Protein AF-A0A6A6N6C7-F1 (afdb_monomer_lite)

Secondary structure (DSSP, 8-state):
--HHHHHHHHHHHHHHHHS--SS------HHHHHHHHHHHHHHHHHHTT---HHHHHHHHHHHHHHHHHHTPPPPHHHHHHHHHHHHHHHHHHHHHHHHHHHH-TT--HHHHHHHHHHHHHHHH-HHHHHHHHHT-HHHHHHHHHHHHHHHHHHH-S-HHHHHHHHHHHHHHHHHHHHHHHHHT--

Foldseek 3Di:
DPVVVVVVVVVVVVVVVPDDDPDPDDPDDVLNVLLVVLLVVLVVCVVVVNDDLVSNLVSLVSNVVSCVVVVHDDDPLSVLLNVLSVLLNVVVVVVVVLVVLVVDPPQDPVNVVVSVVVVCVCCVPPVNVVSCVCSPPVNSVVSSVVVSVVVDVVSDDPPVVVVVVVVVVVVVVVVVVVVVVVVVVD

pLDDT: mean 73.27, std 12.79, range [39.16, 92.25]

Radius of gyration: 25.33 Å; chains: 1; bounding box: 62×44×74 Å

Organism: Hevea brasiliensis (NCBI:txid3981)

Structure (mmCIF, N/CA/C/O backbone):
data_AF-A0A6A6N6C7-F1
#
_entry.id   AF-A0A6A6N6C7-F1
#
loop_
_atom_site.group_PDB
_atom_site.id
_atom_site.type_symbol
_atom_site.label_atom_id
_atom_site.label_alt_id
_atom_site.label_comp_id
_atom_site.label_asym_id
_atom_site.label_entity_id
_atom_site.label_seq_id
_atom_site.pdbx_PDB_ins_code
_atom_site.Cartn_x
_atom_site.Cartn_y
_atom_site.Cartn_z
_atom_site.occupancy
_atom_site.B_iso_or_equiv
_atom_site.auth_seq_id
_atom_site.auth_comp_id
_atom_site.auth_asym_id
_atom_site.auth_atom_id
_atom_site.pdbx_PDB_model_num
ATOM 1 N N . MET A 1 1 ? 26.754 1.267 1.264 1.00 44.94 1 MET A N 1
ATOM 2 C CA . MET A 1 1 ? 26.876 1.582 -0.179 1.00 44.94 1 MET A CA 1
ATOM 3 C C . MET A 1 1 ? 28.091 2.488 -0.356 1.00 44.94 1 MET A C 1
ATOM 5 O O . MET A 1 1 ? 28.234 3.413 0.429 1.00 44.94 1 MET A O 1
ATOM 9 N N . VAL A 1 2 ? 29.024 2.181 -1.265 1.00 39.16 2 VAL A N 1
ATOM 10 C CA . VAL A 1 2 ? 30.289 2.939 -1.380 1.00 39.16 2 VAL A CA 1
ATOM 11 C C . VAL A 1 2 ? 29.992 4.316 -2.005 1.00 39.16 2 VAL A C 1
ATOM 13 O O . VAL A 1 2 ? 29.488 4.334 -3.129 1.00 39.16 2 VAL A O 1
ATOM 16 N N . PRO A 1 3 ? 30.300 5.453 -1.344 1.00 51.72 3 PRO A N 1
ATOM 17 C CA . PRO A 1 3 ? 29.938 6.803 -1.811 1.00 51.72 3 PRO A CA 1
ATOM 18 C C . PRO A 1 3 ? 30.402 7.126 -3.240 1.00 51.72 3 PRO A C 1
ATOM 20 O O . PRO A 1 3 ? 29.734 7.849 -3.972 1.00 51.72 3 PRO A O 1
ATOM 23 N N . ALA A 1 4 ? 31.511 6.518 -3.668 1.00 39.91 4 ALA A N 1
ATOM 24 C CA . ALA A 1 4 ? 32.071 6.680 -5.006 1.00 39.91 4 ALA A CA 1
ATOM 25 C C . ALA A 1 4 ? 31.150 6.164 -6.127 1.00 39.91 4 ALA A C 1
ATOM 27 O O . ALA A 1 4 ? 31.132 6.737 -7.209 1.00 39.91 4 ALA A O 1
ATOM 28 N N . ILE A 1 5 ? 30.362 5.112 -5.878 1.00 49.06 5 ILE A N 1
ATOM 29 C CA . ILE A 1 5 ? 29.454 4.550 -6.892 1.00 49.06 5 ILE A CA 1
ATOM 30 C C . ILE A 1 5 ? 28.272 5.496 -7.124 1.00 49.06 5 ILE A C 1
ATOM 32 O O . ILE A 1 5 ? 27.848 5.683 -8.260 1.00 49.06 5 ILE A O 1
ATOM 36 N N . VAL A 1 6 ? 27.772 6.128 -6.060 1.00 51.31 6 VAL A N 1
ATOM 37 C CA . VAL A 1 6 ? 26.657 7.084 -6.132 1.00 51.31 6 VAL A CA 1
ATOM 38 C C . VAL A 1 6 ? 27.088 8.359 -6.862 1.00 51.31 6 VAL A C 1
ATOM 40 O O . VAL A 1 6 ? 26.388 8.804 -7.765 1.00 51.31 6 VAL A O 1
ATOM 43 N N . LEU A 1 7 ? 28.280 8.880 -6.555 1.00 48.94 7 LEU A N 1
ATOM 44 C CA . LEU A 1 7 ? 28.888 10.008 -7.272 1.00 48.94 7 LEU A CA 1
ATOM 45 C C . LEU A 1 7 ? 29.086 9.714 -8.763 1.00 48.94 7 LEU A C 1
ATOM 47 O O . LEU A 1 7 ? 28.738 10.546 -9.591 1.00 48.94 7 LEU A O 1
ATOM 51 N N . TRP A 1 8 ? 29.546 8.510 -9.109 1.00 47.81 8 TRP A N 1
ATOM 52 C CA . TRP A 1 8 ? 29.713 8.104 -10.507 1.00 47.81 8 TRP A CA 1
ATOM 53 C C . TRP A 1 8 ? 28.388 7.968 -11.255 1.00 47.81 8 TRP A C 1
ATOM 55 O O . TRP A 1 8 ? 28.319 8.296 -12.436 1.00 47.81 8 TRP A O 1
ATOM 65 N N . ILE A 1 9 ? 27.331 7.493 -10.591 1.00 62.38 9 ILE A N 1
ATOM 66 C CA . ILE A 1 9 ? 25.994 7.419 -11.190 1.00 62.38 9 ILE A CA 1
ATOM 67 C C . ILE A 1 9 ? 25.447 8.833 -11.425 1.00 62.38 9 ILE A C 1
ATOM 69 O O . ILE A 1 9 ? 24.936 9.099 -12.508 1.00 62.38 9 ILE A O 1
ATOM 73 N N . ILE A 1 10 ? 25.610 9.752 -10.470 1.00 54.81 10 ILE A N 1
ATOM 74 C CA . ILE A 1 10 ? 25.165 11.149 -10.602 1.00 54.81 10 ILE A CA 1
ATOM 75 C C . ILE A 1 10 ? 25.966 11.890 -11.686 1.00 54.81 10 ILE A C 1
ATOM 77 O O . ILE A 1 10 ? 25.367 12.534 -12.547 1.00 54.81 10 ILE A O 1
ATOM 81 N N . GLU A 1 11 ? 27.297 11.758 -11.710 1.00 51.66 11 GLU A N 1
ATOM 82 C CA . GLU A 1 11 ? 28.153 12.331 -12.762 1.00 51.66 11 GLU A CA 1
ATOM 83 C C . GLU A 1 11 ? 27.807 11.770 -14.143 1.00 51.66 11 GLU A C 1
ATOM 85 O O . GLU A 1 11 ? 27.747 12.518 -15.119 1.00 51.66 11 GLU A O 1
ATOM 90 N N . PHE A 1 12 ? 27.526 10.469 -14.236 1.00 60.91 12 PHE A N 1
ATOM 91 C CA . PHE A 1 12 ? 27.116 9.832 -15.483 1.00 60.91 12 PHE A CA 1
ATOM 92 C C . PHE A 1 12 ? 25.748 10.334 -15.966 1.00 60.91 12 PHE A C 1
ATOM 94 O O . PHE A 1 12 ? 25.590 10.616 -17.155 1.00 60.91 12 PHE A O 1
ATOM 101 N N . LEU A 1 13 ? 24.775 10.487 -15.062 1.00 61.22 13 LEU A N 1
ATOM 102 C CA . LEU A 1 13 ? 23.456 11.041 -15.382 1.00 61.22 13 LEU A CA 1
ATOM 103 C C . LEU A 1 13 ? 23.571 12.497 -15.862 1.00 61.22 13 LEU A C 1
ATOM 105 O O . LEU A 1 13 ? 23.020 12.835 -16.910 1.00 61.22 13 LEU A O 1
ATOM 109 N N . HIS A 1 14 ? 24.372 13.321 -15.183 1.00 51.81 14 HIS A N 1
ATOM 110 C CA . HIS A 1 14 ? 24.638 14.706 -15.581 1.00 51.81 14 HIS A CA 1
ATOM 111 C C . HIS A 1 14 ? 25.357 14.800 -16.941 1.00 51.81 14 HIS A C 1
ATOM 113 O O . HIS A 1 14 ? 24.984 15.599 -17.799 1.00 51.81 14 HIS A O 1
ATOM 119 N N . PHE A 1 15 ? 26.347 13.937 -17.189 1.00 47.78 15 PHE A N 1
ATOM 120 C CA . PHE A 1 15 ? 27.067 13.874 -18.465 1.00 47.78 15 PHE A CA 1
ATOM 121 C C . PHE A 1 15 ? 26.174 13.396 -19.625 1.00 47.78 15 PHE A C 1
ATOM 123 O O . PHE A 1 15 ? 26.333 13.836 -20.765 1.00 47.78 15 PHE A O 1
ATOM 130 N N . SER A 1 16 ? 25.202 12.524 -19.342 1.00 51.38 16 SER A N 1
ATOM 131 C CA . SER A 1 16 ? 24.270 11.997 -20.345 1.00 51.38 16 SER A CA 1
ATOM 132 C C . SER A 1 16 ? 23.266 13.033 -20.867 1.00 51.38 16 SER A C 1
ATOM 134 O O . SER A 1 16 ? 22.864 12.948 -22.025 1.00 51.38 16 SER A O 1
ATOM 136 N N . GLN A 1 17 ? 22.923 14.052 -20.069 1.00 54.88 17 GLN A N 1
ATOM 137 C CA . GLN A 1 17 ? 22.030 15.144 -20.483 1.00 54.88 17 GLN A CA 1
ATOM 138 C C . GLN A 1 17 ? 22.657 16.078 -21.534 1.00 54.88 17 GLN A C 1
ATOM 140 O O . GLN A 1 17 ? 21.930 16.728 -22.284 1.00 54.88 17 GLN A O 1
ATOM 145 N N . GLN A 1 18 ? 23.991 16.152 -21.613 1.00 51.41 18 GLN A N 1
ATOM 146 C CA . GLN A 1 18 ? 24.700 17.104 -22.481 1.00 51.41 18 GLN A CA 1
ATOM 147 C C . GLN A 1 18 ? 25.165 16.524 -23.826 1.00 51.41 18 GLN A C 1
ATOM 149 O O . GLN A 1 18 ? 25.501 17.288 -24.732 1.00 51.41 18 GLN A O 1
ATOM 154 N N . HIS A 1 19 ? 25.176 15.198 -24.004 1.00 46.28 19 HIS A N 1
ATOM 155 C CA . HIS A 1 19 ? 25.739 14.568 -25.201 1.00 46.28 19 HIS A CA 1
ATOM 156 C C . HIS A 1 19 ? 24.799 13.531 -25.829 1.00 46.28 19 HIS A C 1
ATOM 158 O O . HIS A 1 19 ? 24.426 12.542 -25.205 1.00 46.28 19 HIS A O 1
ATOM 164 N N . SER A 1 20 ? 24.475 13.721 -27.115 1.00 44.69 20 SER A N 1
ATOM 165 C CA . SER A 1 20 ? 23.654 12.810 -27.924 1.00 44.69 20 SER A CA 1
ATOM 166 C C . SER A 1 20 ? 24.348 11.461 -28.164 1.00 44.69 20 SER A C 1
ATOM 168 O O . SER A 1 20 ? 24.975 11.227 -29.201 1.00 44.69 20 SER A O 1
ATOM 170 N N . LEU A 1 21 ? 24.238 10.543 -27.206 1.00 47.56 21 LEU A N 1
ATOM 171 C CA . LEU A 1 21 ? 24.605 9.142 -27.392 1.00 47.56 21 LEU A CA 1
ATOM 172 C C . LEU A 1 21 ? 23.481 8.405 -28.140 1.00 47.56 21 LEU A C 1
ATOM 174 O O . LEU A 1 21 ? 22.317 8.466 -27.770 1.00 47.56 21 LEU A O 1
ATOM 178 N N . LYS A 1 22 ? 23.854 7.686 -29.207 1.00 47.78 22 LYS A N 1
ATOM 179 C CA . LYS A 1 22 ? 22.999 6.987 -30.197 1.00 47.78 22 LYS A CA 1
ATOM 180 C C . LYS A 1 22 ? 22.163 5.797 -29.673 1.00 47.78 22 LYS A C 1
ATOM 182 O O . LYS A 1 22 ? 21.800 4.924 -30.460 1.00 47.78 22 LYS A O 1
ATOM 187 N N . TYR A 1 23 ? 21.882 5.714 -28.378 1.00 48.06 23 TYR A N 1
ATOM 188 C CA . TYR A 1 23 ? 21.087 4.626 -27.801 1.00 48.06 23 TYR A CA 1
ATOM 189 C C . TYR A 1 23 ? 19.709 5.143 -27.368 1.00 48.06 23 TYR A C 1
ATOM 191 O O . TYR A 1 23 ? 19.597 6.323 -27.042 1.00 48.06 23 TYR A O 1
ATOM 199 N N . PRO A 1 24 ? 18.658 4.301 -27.366 1.00 47.31 24 PRO A N 1
ATOM 200 C CA . PRO A 1 24 ? 17.363 4.688 -26.827 1.00 47.31 24 PRO A CA 1
ATOM 201 C C . PRO A 1 24 ? 17.511 4.811 -25.308 1.00 47.31 24 PRO A C 1
ATOM 203 O O . PRO A 1 24 ? 17.483 3.814 -24.588 1.00 47.31 24 PRO A O 1
ATOM 206 N N . TYR A 1 25 ? 17.785 6.025 -24.841 1.00 52.06 25 TYR A N 1
ATOM 207 C CA . TYR A 1 25 ? 17.847 6.346 -23.423 1.00 52.06 25 TYR A CA 1
ATOM 208 C C . TYR A 1 25 ? 16.432 6.660 -22.920 1.00 52.06 25 TYR A C 1
ATOM 210 O O . TYR A 1 25 ? 15.735 7.444 -23.569 1.00 52.06 25 TYR A O 1
ATOM 218 N N . PRO A 1 26 ? 16.005 6.092 -21.777 1.00 51.59 26 PRO A N 1
ATOM 219 C CA . PRO A 1 26 ? 14.857 6.612 -21.046 1.00 51.59 26 PRO A CA 1
ATOM 220 C C . PRO A 1 26 ? 15.172 8.051 -20.632 1.00 51.59 26 PRO A C 1
ATOM 222 O O . PRO A 1 26 ? 16.278 8.336 -20.164 1.00 51.59 26 PRO A O 1
ATOM 225 N N . ASN A 1 27 ? 14.235 8.967 -20.847 1.00 52.53 27 ASN A N 1
ATOM 226 C CA . ASN A 1 27 ? 14.401 10.364 -20.473 1.00 52.53 27 ASN A CA 1
ATOM 227 C C . ASN A 1 27 ? 14.228 10.476 -18.949 1.00 52.53 27 ASN A C 1
ATOM 229 O O . ASN A 1 27 ? 13.106 10.573 -18.469 1.00 52.53 27 ASN A O 1
ATOM 233 N N . PHE A 1 28 ? 15.320 10.378 -18.187 1.00 53.84 28 PHE A N 1
ATOM 234 C CA . PHE A 1 28 ? 15.271 10.489 -16.728 1.00 53.84 28 PHE A CA 1
ATOM 235 C C . PHE A 1 28 ? 15.067 11.955 -16.335 1.00 53.84 28 PHE A C 1
ATOM 237 O O . PHE A 1 28 ? 16.001 12.758 -16.412 1.00 53.84 28 PHE A O 1
ATOM 244 N N . THR A 1 29 ? 13.850 12.317 -15.928 1.00 57.25 29 THR A N 1
ATOM 245 C CA . THR A 1 29 ? 13.613 13.578 -15.219 1.00 57.25 29 THR A CA 1
ATOM 246 C C . THR A 1 29 ? 13.949 13.381 -13.736 1.00 57.25 29 THR A C 1
ATOM 248 O O . THR A 1 29 ? 14.034 12.252 -13.243 1.00 57.25 29 THR A O 1
ATOM 251 N N . ASN A 1 30 ? 14.171 14.476 -13.002 1.00 58.16 30 ASN A N 1
ATOM 252 C CA . ASN A 1 30 ? 14.391 14.388 -11.553 1.00 58.16 30 ASN A CA 1
ATOM 253 C C . ASN A 1 30 ? 13.187 13.745 -10.840 1.00 58.16 30 ASN A C 1
ATOM 255 O O . ASN A 1 30 ? 13.382 13.003 -9.885 1.00 58.16 30 ASN A O 1
ATOM 259 N N . SER A 1 31 ? 11.971 13.962 -11.348 1.00 58.12 31 SER A N 1
ATOM 260 C CA . SER A 1 31 ? 10.742 13.343 -10.848 1.00 58.12 31 SER A CA 1
ATOM 261 C C . SER A 1 31 ? 10.700 11.835 -11.098 1.00 58.12 31 SER A C 1
ATOM 263 O O . SER A 1 31 ? 10.423 11.103 -10.156 1.00 58.12 31 SER A O 1
ATOM 265 N N . THR A 1 32 ? 11.100 11.340 -12.280 1.00 64.06 32 THR A N 1
ATOM 266 C CA . THR A 1 32 ? 11.170 9.883 -12.533 1.00 64.06 32 THR A CA 1
ATOM 267 C C . THR A 1 32 ? 12.170 9.191 -11.602 1.00 64.06 32 THR A C 1
ATOM 269 O O . THR A 1 32 ? 11.992 8.035 -11.217 1.00 64.06 32 THR A O 1
ATOM 272 N N . LEU A 1 33 ? 13.259 9.881 -11.244 1.00 64.94 33 LEU A N 1
ATOM 273 C CA . LEU A 1 33 ? 14.266 9.355 -10.325 1.00 64.94 33 LEU A CA 1
ATOM 274 C C . LEU A 1 33 ? 13.748 9.295 -8.882 1.00 64.94 33 LEU A C 1
ATOM 276 O O . LEU A 1 33 ? 13.962 8.281 -8.219 1.00 64.94 33 LEU A O 1
ATOM 280 N N . GLU A 1 34 ? 13.064 10.337 -8.410 1.00 66.88 34 GLU A N 1
ATOM 281 C CA . GLU A 1 34 ? 12.421 10.355 -7.088 1.00 66.88 34 GLU A CA 1
ATOM 282 C C . GLU A 1 34 ? 11.333 9.280 -6.976 1.00 66.88 34 GLU A C 1
ATOM 284 O O . GLU A 1 34 ? 11.327 8.515 -6.012 1.00 66.88 34 GLU A O 1
ATOM 289 N N . GLU A 1 35 ? 10.499 9.133 -8.004 1.00 69.94 35 GLU A N 1
ATOM 290 C CA . GLU A 1 35 ? 9.464 8.101 -8.089 1.00 69.94 35 GLU A CA 1
ATOM 291 C C . GLU A 1 35 ? 10.071 6.686 -8.074 1.00 69.94 35 GLU A C 1
ATOM 293 O O . GLU A 1 35 ? 9.691 5.835 -7.268 1.00 69.94 35 GLU A O 1
ATOM 298 N N . THR A 1 36 ? 11.117 6.448 -8.878 1.00 71.94 36 THR A N 1
ATOM 299 C CA . THR A 1 36 ? 11.843 5.164 -8.895 1.00 71.94 36 THR A CA 1
ATOM 300 C C . THR A 1 36 ? 12.477 4.849 -7.536 1.00 71.94 36 THR A C 1
ATOM 302 O O . THR A 1 36 ? 12.528 3.685 -7.127 1.00 71.94 36 THR A O 1
ATOM 305 N N . LEU A 1 37 ? 13.013 5.859 -6.841 1.00 71.88 37 LEU A N 1
ATOM 306 C CA . LEU A 1 37 ? 13.604 5.687 -5.514 1.00 71.88 37 LEU A CA 1
ATOM 307 C C . LEU A 1 37 ? 12.538 5.365 -4.466 1.00 71.88 37 LEU A C 1
ATOM 309 O O . LEU A 1 37 ? 12.763 4.450 -3.678 1.00 71.88 37 LEU A O 1
ATOM 313 N N . ALA A 1 38 ? 11.387 6.042 -4.495 1.00 75.81 38 ALA A N 1
ATOM 314 C CA . ALA A 1 38 ? 10.264 5.759 -3.604 1.00 75.81 38 ALA A CA 1
ATOM 315 C C . ALA A 1 38 ? 9.740 4.325 -3.802 1.00 75.81 38 ALA A C 1
ATOM 317 O O . ALA A 1 38 ? 9.669 3.556 -2.842 1.00 75.81 38 ALA A O 1
ATOM 318 N N . LEU A 1 39 ? 9.490 3.910 -5.052 1.00 78.81 39 LEU A N 1
ATOM 319 C CA . LEU A 1 39 ? 9.053 2.544 -5.374 1.00 78.81 39 LEU A CA 1
ATOM 320 C C . LEU A 1 39 ? 10.069 1.487 -4.920 1.00 78.81 39 LEU A C 1
ATOM 322 O O . LEU A 1 39 ? 9.691 0.445 -4.380 1.00 78.81 39 LEU A O 1
ATOM 326 N N . ARG A 1 40 ? 11.369 1.747 -5.117 1.00 75.19 40 ARG A N 1
ATOM 327 C CA . ARG A 1 40 ? 12.432 0.831 -4.683 1.00 75.19 40 ARG A CA 1
ATOM 328 C C . ARG A 1 40 ? 12.563 0.783 -3.161 1.00 75.19 40 ARG A C 1
ATOM 330 O O . ARG A 1 40 ? 12.793 -0.303 -2.640 1.00 75.19 40 ARG A O 1
ATOM 337 N N . SER A 1 41 ? 12.378 1.907 -2.466 1.00 76.75 41 SER A N 1
ATOM 338 C CA . SER A 1 41 ? 12.347 1.942 -0.998 1.00 76.75 41 SER A CA 1
ATOM 339 C C . SER A 1 41 ? 11.225 1.055 -0.477 1.00 76.75 41 SER A C 1
ATOM 341 O O . SER A 1 41 ? 11.499 0.120 0.268 1.00 76.75 41 SER A O 1
ATOM 343 N N . ILE A 1 42 ? 9.993 1.242 -0.972 1.00 76.25 42 ILE A N 1
ATOM 344 C CA . ILE A 1 42 ? 8.845 0.413 -0.577 1.00 76.25 42 ILE A CA 1
ATOM 345 C C . ILE A 1 42 ? 9.136 -1.072 -0.850 1.00 76.25 42 ILE A C 1
ATOM 347 O O . ILE A 1 42 ? 8.933 -1.916 0.021 1.00 76.25 42 ILE A O 1
ATOM 351 N N . HIS A 1 43 ? 9.653 -1.410 -2.035 1.00 77.38 43 HIS A N 1
ATOM 352 C CA . HIS A 1 43 ? 9.982 -2.791 -2.392 1.00 77.38 43 HIS A CA 1
ATOM 353 C C . HIS A 1 43 ? 11.028 -3.423 -1.452 1.00 77.38 43 HIS A C 1
ATOM 355 O O . HIS A 1 43 ? 10.831 -4.537 -0.958 1.00 77.38 43 HIS A O 1
ATOM 361 N N . ASP A 1 44 ? 12.142 -2.731 -1.202 1.00 68.81 44 ASP A N 1
ATOM 362 C CA . ASP A 1 44 ? 13.239 -3.235 -0.369 1.00 68.81 44 ASP A CA 1
ATOM 363 C C . ASP A 1 44 ? 12.818 -3.337 1.100 1.00 68.81 44 ASP A C 1
ATOM 365 O O . ASP A 1 44 ? 13.151 -4.300 1.794 1.00 68.81 44 ASP A O 1
ATOM 369 N N . GLU A 1 45 ? 12.034 -2.378 1.577 1.00 69.94 45 GLU A N 1
ATOM 370 C CA . GLU A 1 45 ? 11.477 -2.387 2.920 1.00 69.94 45 GLU A CA 1
ATOM 371 C C . GLU A 1 45 ? 10.522 -3.579 3.112 1.00 69.94 45 GLU A C 1
ATOM 373 O O . GLU A 1 45 ? 10.633 -4.295 4.117 1.00 69.94 45 GLU A O 1
ATOM 378 N N . ILE A 1 46 ? 9.639 -3.857 2.140 1.00 73.62 46 ILE A N 1
ATOM 379 C CA . ILE A 1 46 ? 8.741 -5.026 2.166 1.00 73.62 46 ILE A CA 1
ATOM 380 C C . ILE A 1 46 ? 9.555 -6.322 2.193 1.00 73.62 46 ILE A C 1
ATOM 382 O O . ILE A 1 46 ? 9.267 -7.208 3.003 1.00 73.62 46 ILE A O 1
ATOM 386 N N . ALA A 1 47 ? 10.599 -6.422 1.366 1.00 68.19 47 ALA A N 1
ATOM 387 C CA . ALA A 1 47 ? 11.484 -7.586 1.318 1.00 68.19 47 ALA A CA 1
ATOM 388 C C . ALA A 1 47 ? 12.233 -7.823 2.645 1.00 68.19 47 ALA A C 1
ATOM 390 O O . ALA A 1 47 ? 12.483 -8.970 3.017 1.00 68.19 47 ALA A O 1
ATOM 391 N N . ASN A 1 48 ? 12.540 -6.752 3.381 1.00 63.47 48 ASN A N 1
ATOM 392 C CA . ASN A 1 48 ? 13.187 -6.809 4.692 1.00 63.47 48 ASN A CA 1
ATOM 393 C C . ASN A 1 48 ? 12.202 -7.054 5.854 1.00 63.47 48 ASN A C 1
ATOM 395 O O . ASN A 1 48 ? 12.631 -7.215 6.995 1.00 63.47 48 ASN A O 1
ATOM 399 N N . GLY A 1 49 ? 10.888 -7.071 5.595 1.00 59.19 49 GLY A N 1
ATOM 400 C CA . GLY A 1 49 ? 9.843 -7.341 6.590 1.00 59.19 49 GLY A CA 1
ATOM 401 C C . GLY A 1 49 ? 9.636 -6.240 7.641 1.00 59.19 49 GLY A C 1
ATOM 402 O O . GLY A 1 49 ? 8.818 -6.412 8.544 1.00 59.19 49 GLY A O 1
ATOM 403 N N . SER A 1 50 ? 10.337 -5.108 7.529 1.00 56.56 50 SER A N 1
ATOM 404 C CA . SER A 1 50 ? 10.447 -4.088 8.587 1.00 56.56 50 SER A CA 1
ATOM 405 C C . SER A 1 50 ? 9.452 -2.924 8.469 1.00 56.56 50 SER A C 1
ATOM 407 O O . SER A 1 50 ? 9.521 -1.987 9.260 1.00 56.56 50 SER A O 1
ATOM 409 N N . VAL A 1 51 ? 8.549 -2.942 7.490 1.00 65.06 51 VAL A N 1
ATOM 410 C CA . VAL A 1 51 ? 7.800 -1.727 7.116 1.00 65.06 51 VAL A CA 1
ATOM 411 C C . VAL A 1 51 ? 6.630 -1.471 8.051 1.00 65.06 51 VAL A C 1
ATOM 413 O O . VAL A 1 51 ? 5.839 -2.387 8.318 1.00 65.06 51 VAL A O 1
ATOM 416 N N . SER A 1 52 ? 6.504 -0.224 8.508 1.00 74.75 52 SER A N 1
ATOM 417 C CA . SER A 1 52 ? 5.261 0.293 9.069 1.00 74.75 52 SER A CA 1
ATOM 418 C C . SER A 1 52 ? 4.357 0.752 7.928 1.00 74.75 52 SER A C 1
ATOM 420 O O . SER A 1 52 ? 4.796 1.334 6.939 1.00 74.75 52 SER A O 1
ATOM 422 N N . SER A 1 53 ? 3.066 0.490 8.054 1.00 79.00 53 SER A N 1
ATOM 423 C CA . SER A 1 53 ? 2.085 0.886 7.041 1.00 79.00 53 SER A CA 1
ATOM 424 C C . SER A 1 53 ? 2.073 2.405 6.808 1.00 79.00 53 SER A C 1
ATOM 426 O O . SER A 1 53 ? 1.780 2.846 5.705 1.00 79.00 53 SER A O 1
ATOM 428 N N . GLU A 1 54 ? 2.483 3.191 7.808 1.00 82.44 54 GLU A N 1
ATOM 429 C CA . GLU A 1 54 ? 2.667 4.646 7.725 1.00 82.44 54 GLU A CA 1
ATOM 430 C C . GLU A 1 54 ? 3.713 5.048 6.678 1.00 82.44 54 GLU A C 1
ATOM 432 O O . GLU A 1 54 ? 3.419 5.866 5.818 1.00 82.44 54 GLU A O 1
ATOM 437 N N . THR A 1 55 ? 4.891 4.415 6.663 1.00 85.06 55 THR A N 1
ATOM 438 C CA . THR A 1 55 ? 5.950 4.748 5.690 1.00 85.06 55 THR A CA 1
ATOM 439 C C . THR A 1 55 ? 5.537 4.430 4.250 1.00 85.06 55 THR A C 1
ATOM 441 O O . THR A 1 55 ? 5.886 5.159 3.318 1.00 85.06 55 THR A O 1
ATOM 444 N N . ILE A 1 56 ? 4.757 3.360 4.054 1.00 86.12 56 ILE A N 1
ATOM 445 C CA . ILE A 1 56 ? 4.180 3.034 2.741 1.00 86.12 56 ILE A CA 1
ATOM 446 C C . ILE A 1 56 ? 3.171 4.107 2.334 1.00 86.12 56 ILE A C 1
ATOM 448 O O . ILE A 1 56 ? 3.172 4.523 1.178 1.00 86.12 56 ILE A O 1
ATOM 452 N N . LEU A 1 57 ? 2.327 4.554 3.268 1.00 88.25 57 LEU A N 1
ATOM 453 C CA . LEU A 1 57 ? 1.330 5.588 3.013 1.00 8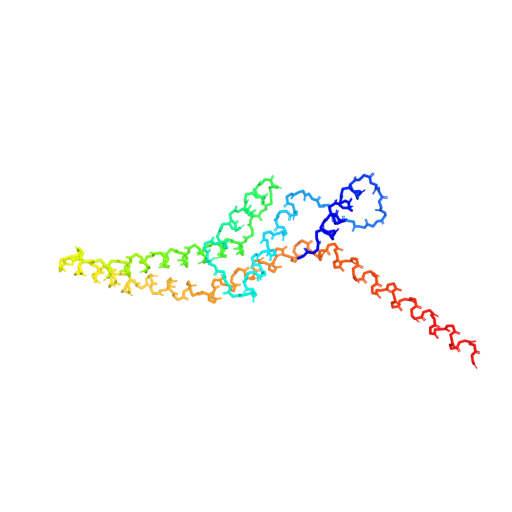8.25 57 LEU A CA 1
ATOM 454 C C . LEU A 1 57 ? 2.002 6.898 2.581 1.00 88.25 57 LEU A C 1
ATOM 456 O O . LEU A 1 57 ? 1.681 7.404 1.510 1.00 88.25 57 LEU A O 1
ATOM 460 N N . ASP A 1 58 ? 3.006 7.357 3.334 1.00 87.75 58 ASP A N 1
ATOM 461 C CA . ASP A 1 58 ? 3.787 8.560 3.014 1.00 87.75 58 ASP A CA 1
ATOM 462 C C . ASP A 1 58 ? 4.417 8.466 1.614 1.00 87.75 58 ASP A C 1
ATOM 464 O O . ASP A 1 58 ? 4.375 9.406 0.820 1.00 87.75 58 ASP A O 1
ATOM 468 N N . SER A 1 59 ? 4.976 7.300 1.278 1.00 85.19 59 SER A N 1
ATOM 469 C CA . SER A 1 59 ? 5.600 7.066 -0.028 1.00 85.19 59 SER A CA 1
ATOM 470 C C . SER A 1 59 ? 4.585 7.107 -1.176 1.00 85.19 59 SER A C 1
ATOM 472 O O . SER A 1 59 ? 4.883 7.659 -2.234 1.00 85.19 59 SER A O 1
ATOM 474 N N . LEU A 1 60 ? 3.383 6.551 -0.982 1.00 88.69 60 LEU A N 1
ATOM 475 C CA . LEU A 1 60 ? 2.307 6.611 -1.977 1.00 88.69 60 LEU A CA 1
ATOM 476 C C . LEU A 1 60 ? 1.816 8.049 -2.199 1.00 88.69 60 LEU A C 1
ATOM 478 O O . LEU A 1 60 ? 1.549 8.419 -3.339 1.00 88.69 60 LEU A O 1
ATOM 482 N N . GLU A 1 61 ? 1.746 8.869 -1.149 1.00 91.62 61 GLU A N 1
ATOM 483 C CA . GLU A 1 61 ? 1.362 10.285 -1.259 1.00 91.62 61 GLU A CA 1
ATOM 484 C C . GLU A 1 61 ? 2.420 11.112 -1.999 1.00 91.62 61 GLU A C 1
ATOM 486 O O . GLU A 1 61 ? 2.079 11.972 -2.813 1.00 91.62 61 GLU A O 1
ATOM 491 N N . ILE A 1 62 ? 3.708 10.821 -1.782 1.00 87.81 62 ILE A N 1
ATOM 492 C CA . ILE A 1 62 ? 4.797 11.432 -2.557 1.00 87.81 62 ILE A CA 1
ATOM 493 C C . ILE A 1 62 ? 4.664 11.071 -4.041 1.00 87.81 62 ILE A C 1
ATOM 495 O O . ILE A 1 62 ? 4.760 11.957 -4.890 1.00 87.81 62 ILE A O 1
ATOM 499 N N . ILE A 1 63 ? 4.416 9.796 -4.365 1.00 84.00 63 ILE A N 1
ATOM 500 C CA . ILE A 1 63 ? 4.258 9.360 -5.760 1.00 84.00 63 ILE A CA 1
ATOM 501 C C . ILE A 1 63 ? 3.045 10.041 -6.408 1.00 84.00 63 ILE A C 1
ATOM 503 O O . ILE A 1 63 ? 3.164 10.567 -7.510 1.00 84.00 63 ILE A O 1
ATOM 507 N N . GLU A 1 64 ? 1.916 10.147 -5.701 1.00 89.81 64 GLU A N 1
ATOM 508 C CA . GLU A 1 64 ? 0.734 10.844 -6.220 1.00 89.81 64 GLU A CA 1
ATOM 509 C C . GLU A 1 64 ? 1.056 12.304 -6.579 1.00 89.81 64 GLU A C 1
ATOM 511 O O . GLU A 1 64 ? 0.664 12.795 -7.640 1.00 89.81 64 GLU A O 1
ATOM 516 N N . GLN A 1 65 ? 1.781 13.011 -5.710 1.00 87.25 65 GLN A N 1
ATOM 517 C CA . GLN A 1 65 ? 2.173 14.400 -5.958 1.00 87.25 65 GLN A CA 1
ATOM 518 C C . GLN A 1 65 ? 3.073 14.536 -7.196 1.00 87.25 65 GLN A C 1
ATOM 520 O O . GLN A 1 65 ? 2.940 15.508 -7.952 1.00 87.25 65 GLN A O 1
ATOM 525 N N . LEU A 1 66 ? 3.978 13.576 -7.413 1.00 79.44 66 LEU A N 1
ATOM 526 C CA . LEU A 1 66 ? 4.843 13.529 -8.593 1.00 79.44 66 LEU A CA 1
ATOM 527 C C . LEU A 1 66 ? 4.024 13.272 -9.868 1.00 79.44 66 LEU A C 1
ATOM 529 O O . LEU A 1 66 ? 4.136 14.046 -10.824 1.00 79.44 66 LEU A O 1
ATOM 533 N N . ASP A 1 67 ? 3.125 12.290 -9.845 1.00 83.50 67 ASP A N 1
ATOM 534 C CA . ASP A 1 67 ? 2.252 11.948 -10.974 1.00 83.50 67 ASP A CA 1
ATOM 535 C C . ASP A 1 67 ? 1.344 13.114 -11.372 1.00 83.50 67 ASP A C 1
ATOM 537 O O . ASP A 1 67 ? 1.206 13.452 -12.553 1.00 83.50 67 ASP A O 1
ATOM 541 N N . GLN A 1 68 ? 0.756 13.795 -10.386 1.00 86.19 68 GLN A N 1
ATOM 542 C CA . GLN A 1 68 ? -0.094 14.962 -10.622 1.00 86.19 68 GLN A CA 1
ATOM 543 C C . GLN A 1 68 ? 0.673 16.101 -11.306 1.00 86.19 68 GLN A C 1
ATOM 545 O O . GLN A 1 68 ? 0.135 16.765 -12.201 1.00 86.19 68 GLN A O 1
ATOM 550 N N . LYS A 1 69 ? 1.940 16.317 -10.927 1.00 82.38 69 LYS A N 1
ATOM 551 C CA . LYS A 1 69 ? 2.810 17.330 -11.540 1.00 82.38 69 LYS A CA 1
ATOM 552 C C . LYS A 1 69 ? 3.112 17.009 -13.004 1.00 82.38 69 LYS A C 1
ATOM 554 O O . LYS A 1 69 ? 3.167 17.926 -13.826 1.00 82.38 69 LYS A O 1
ATOM 559 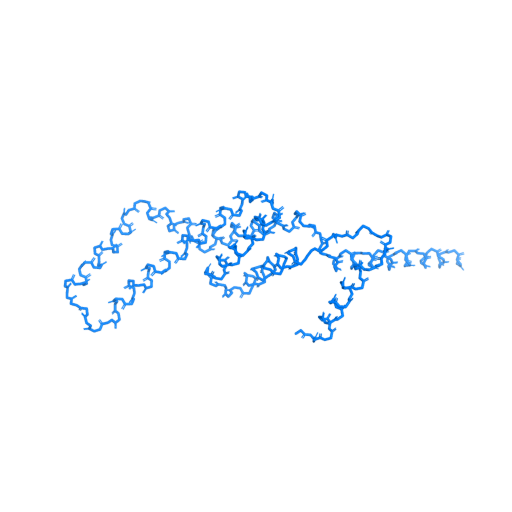N N . GLU A 1 70 ? 3.263 15.730 -13.335 1.00 77.06 70 GLU A N 1
ATOM 560 C CA . GLU A 1 70 ? 3.501 15.253 -14.702 1.00 77.06 70 GLU A CA 1
ATOM 561 C C . GLU A 1 70 ? 2.208 15.017 -15.506 1.00 77.06 70 GLU A C 1
ATOM 563 O O . GLU A 1 70 ? 2.261 14.733 -16.703 1.00 77.06 70 GLU A O 1
ATOM 568 N N . ARG A 1 71 ? 1.035 15.228 -14.886 1.00 82.56 71 ARG A N 1
ATOM 569 C CA . ARG A 1 71 ? -0.299 14.930 -15.443 1.00 82.56 71 ARG A CA 1
ATOM 570 C C . ARG A 1 71 ? -0.463 13.457 -15.832 1.00 82.56 71 ARG A C 1
ATOM 572 O O . ARG A 1 71 ? -1.216 13.140 -16.759 1.00 82.56 71 ARG A O 1
ATOM 579 N N . ILE A 1 72 ? 0.224 12.578 -15.112 1.00 80.19 72 ILE A N 1
ATOM 580 C CA . ILE A 1 72 ? 0.081 11.132 -15.219 1.00 80.19 72 ILE A CA 1
ATOM 581 C C . ILE A 1 72 ? -1.226 10.737 -14.533 1.00 80.19 72 ILE A C 1
ATOM 583 O O . ILE A 1 72 ? -1.648 11.311 -13.525 1.00 80.19 72 ILE A O 1
ATOM 587 N N . LYS A 1 73 ? -1.942 9.795 -15.144 1.00 88.38 73 LYS A N 1
ATOM 588 C CA . LYS A 1 73 ? -3.202 9.307 -14.597 1.00 88.38 73 LYS A CA 1
ATOM 589 C C . LYS A 1 73 ? -2.895 8.297 -13.495 1.00 88.38 73 LYS A C 1
ATOM 591 O O . LYS A 1 73 ? -2.351 7.244 -13.789 1.00 88.38 73 LYS A O 1
ATOM 596 N N . ILE A 1 74 ? -3.370 8.570 -12.283 1.00 88.12 74 ILE A N 1
ATOM 597 C CA . ILE A 1 74 ? -3.266 7.644 -11.147 1.00 88.12 74 ILE A CA 1
ATOM 598 C C . ILE A 1 74 ? -3.963 6.310 -11.493 1.00 88.12 74 ILE A C 1
ATOM 600 O O . ILE A 1 74 ? -5.185 6.319 -11.747 1.00 88.12 74 ILE A O 1
ATOM 604 N N . PRO A 1 75 ? -3.238 5.174 -11.502 1.00 87.19 75 PRO A N 1
ATOM 605 C CA . PRO A 1 75 ? -3.802 3.872 -11.834 1.00 87.19 75 PRO A CA 1
ATOM 606 C C . PRO A 1 75 ? -4.718 3.356 -10.717 1.00 87.19 75 PRO A C 1
ATOM 608 O O . PRO A 1 75 ? -4.632 3.757 -9.553 1.00 87.19 75 PRO A O 1
ATOM 611 N N . ASP A 1 76 ? -5.641 2.455 -11.061 1.00 91.88 76 ASP A N 1
ATOM 612 C CA . ASP A 1 76 ? -6.602 1.931 -10.082 1.00 91.88 76 ASP A CA 1
ATOM 613 C C . ASP A 1 76 ? -5.931 1.023 -9.038 1.00 91.88 76 ASP A C 1
ATOM 615 O O . ASP A 1 76 ? -6.380 0.980 -7.892 1.00 91.88 76 ASP A O 1
ATOM 619 N N . SER A 1 77 ? -4.820 0.367 -9.387 1.00 88.69 77 SER A N 1
ATOM 620 C CA . SER A 1 77 ? -3.994 -0.399 -8.444 1.00 88.69 77 SER A CA 1
ATOM 621 C C . SER A 1 77 ? -3.419 0.475 -7.327 1.00 88.69 77 SER A C 1
ATOM 623 O O . SER A 1 77 ? -3.473 0.074 -6.167 1.00 88.69 77 SER A O 1
ATOM 625 N N . MET A 1 78 ? -2.959 1.692 -7.643 1.00 91.12 78 MET A N 1
ATOM 626 C CA . MET A 1 78 ? -2.435 2.644 -6.664 1.00 91.12 78 MET A CA 1
ATOM 627 C C . MET A 1 78 ? -3.522 3.070 -5.681 1.00 91.12 78 MET A C 1
ATOM 629 O O . MET A 1 78 ? -3.294 3.078 -4.475 1.00 91.12 78 MET A O 1
ATOM 633 N N . LYS A 1 79 ? -4.736 3.350 -6.172 1.00 92.25 79 LYS A N 1
ATOM 634 C CA . LYS A 1 79 ? -5.881 3.691 -5.308 1.00 92.25 79 LYS A CA 1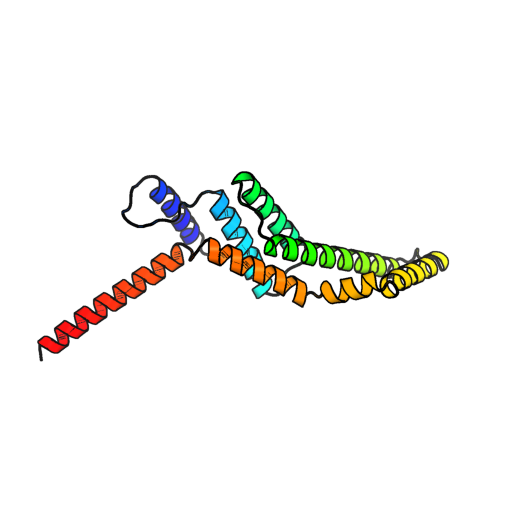
ATOM 635 C C . LYS A 1 79 ? -6.249 2.535 -4.384 1.00 92.25 79 LYS A C 1
ATOM 637 O O . LYS A 1 79 ? -6.515 2.750 -3.205 1.00 92.25 79 LYS A O 1
ATOM 642 N N . LEU A 1 80 ? -6.259 1.308 -4.908 1.00 90.50 80 LEU A N 1
ATOM 643 C CA . LEU A 1 80 ? -6.536 0.112 -4.112 1.00 90.50 80 LEU A CA 1
ATOM 644 C C . LEU A 1 80 ? -5.461 -0.114 -3.043 1.00 90.50 80 LEU A C 1
ATOM 646 O O . LEU A 1 80 ? -5.808 -0.391 -1.894 1.00 90.50 80 LEU A O 1
ATOM 650 N N . ALA A 1 81 ? -4.184 0.048 -3.402 1.00 88.44 81 ALA A N 1
ATOM 651 C CA . ALA A 1 81 ? -3.065 -0.027 -2.471 1.00 88.44 81 ALA A CA 1
ATOM 652 C C . ALA A 1 81 ? -3.176 1.050 -1.382 1.00 88.44 81 ALA A C 1
ATOM 654 O O . ALA A 1 81 ? -3.134 0.718 -0.199 1.00 88.44 81 ALA A O 1
ATOM 655 N N . TYR A 1 82 ? -3.419 2.309 -1.761 1.00 92.06 82 TYR A N 1
ATOM 656 C CA . TYR A 1 82 ? -3.598 3.421 -0.827 1.00 92.06 82 TYR A CA 1
ATOM 657 C C . TYR A 1 82 ? -4.737 3.155 0.159 1.00 92.06 82 TYR A C 1
ATOM 659 O O . TYR A 1 82 ? -4.535 3.221 1.369 1.00 92.06 82 TYR A O 1
ATOM 667 N N . CYS A 1 83 ? -5.924 2.777 -0.329 1.00 90.00 83 CYS A N 1
ATOM 668 C CA . CYS A 1 83 ? -7.056 2.470 0.542 1.00 90.00 83 CYS A CA 1
ATOM 669 C C . CYS A 1 83 ? -6.749 1.322 1.513 1.00 90.00 83 CYS A C 1
ATOM 671 O O . CYS A 1 83 ? -7.110 1.410 2.684 1.00 90.00 83 CYS A O 1
ATOM 673 N N . ALA A 1 84 ? -6.088 0.255 1.057 1.00 87.75 84 ALA A N 1
ATOM 674 C CA . ALA A 1 84 ? -5.742 -0.870 1.923 1.00 87.75 84 ALA A CA 1
ATOM 675 C C . ALA A 1 84 ? -4.744 -0.470 3.020 1.00 87.75 84 ALA A C 1
ATOM 677 O O . ALA A 1 84 ? -4.945 -0.805 4.189 1.00 87.75 84 ALA A O 1
ATOM 678 N N . VAL A 1 85 ? -3.709 0.295 2.659 1.00 87.62 85 VAL A N 1
ATOM 679 C CA . VAL A 1 85 ? -2.705 0.804 3.603 1.00 87.62 85 VAL A CA 1
ATOM 680 C C . VAL A 1 85 ? -3.343 1.774 4.601 1.00 87.62 85 VAL A C 1
ATOM 682 O O . VAL A 1 85 ? -3.139 1.621 5.802 1.00 87.62 85 VAL A O 1
ATOM 685 N N . ALA A 1 86 ? -4.180 2.709 4.142 1.00 89.50 86 ALA A N 1
ATOM 686 C CA . ALA A 1 86 ? -4.864 3.674 5.002 1.00 89.50 86 ALA A CA 1
ATOM 687 C C . ALA A 1 86 ? -5.802 2.998 6.019 1.00 89.50 86 ALA A C 1
ATOM 689 O O . ALA A 1 86 ? -5.839 3.392 7.190 1.00 89.50 86 ALA A O 1
ATOM 690 N N . VAL A 1 87 ? -6.538 1.955 5.608 1.00 85.50 87 VAL A N 1
ATOM 691 C CA . VAL A 1 87 ? -7.388 1.180 6.529 1.00 85.50 87 VAL A CA 1
ATOM 692 C C . VAL A 1 87 ? -6.533 0.428 7.551 1.00 85.50 87 VAL A C 1
ATOM 694 O O . VAL A 1 87 ? -6.839 0.493 8.739 1.00 85.50 87 VAL A O 1
ATOM 697 N N . ASP A 1 88 ? -5.448 -0.228 7.134 1.00 82.88 88 ASP A N 1
ATOM 698 C CA . ASP A 1 88 ? -4.532 -0.929 8.047 1.00 82.88 88 ASP A CA 1
ATOM 699 C C . ASP A 1 88 ? -3.877 0.036 9.061 1.00 82.88 88 ASP A C 1
ATOM 701 O O . ASP A 1 88 ? -3.886 -0.241 10.262 1.00 82.88 88 ASP A O 1
ATOM 705 N N . CYS A 1 89 ? -3.412 1.215 8.624 1.00 84.25 89 CYS A N 1
ATOM 706 C CA . CYS A 1 89 ? -2.914 2.280 9.510 1.00 84.25 89 CYS A CA 1
ATOM 707 C C . CYS A 1 89 ? -3.963 2.723 10.535 1.00 84.25 89 CYS A C 1
ATOM 709 O O . CYS A 1 89 ? -3.662 2.854 11.724 1.00 84.25 89 CYS A O 1
ATOM 711 N N . THR A 1 90 ? -5.196 2.952 10.076 1.00 84.88 90 THR A N 1
ATOM 712 C CA . THR A 1 90 ? -6.296 3.421 10.927 1.00 84.88 90 THR A CA 1
ATOM 713 C C . THR A 1 90 ? -6.660 2.375 11.975 1.00 84.88 90 THR A C 1
ATOM 715 O O . THR A 1 90 ? -6.807 2.702 13.151 1.00 84.88 90 THR A O 1
ATOM 718 N N . MET A 1 91 ? -6.768 1.108 11.569 1.00 80.50 91 MET A N 1
ATOM 719 C CA . MET A 1 91 ? -7.112 0.016 12.477 1.00 80.50 91 MET A CA 1
ATOM 720 C C . MET A 1 91 ? -6.025 -0.202 13.528 1.00 80.50 91 MET A C 1
ATOM 722 O O . MET A 1 91 ? -6.350 -0.311 14.709 1.00 80.50 91 MET A O 1
ATOM 726 N N . LYS A 1 92 ? -4.744 -0.172 13.138 1.00 80.00 92 LYS A N 1
ATOM 727 C CA . LYS A 1 92 ? -3.620 -0.230 14.088 1.00 80.00 92 LYS A CA 1
ATOM 728 C C . LYS A 1 92 ? -3.674 0.900 15.108 1.00 80.00 92 LYS A C 1
ATOM 730 O O . LYS A 1 92 ? -3.660 0.633 16.302 1.00 80.00 92 LYS A O 1
ATOM 735 N N . HIS A 1 93 ? -3.854 2.139 14.656 1.00 82.38 93 HIS A N 1
ATOM 736 C CA . HIS A 1 93 ? -3.968 3.288 15.556 1.00 82.38 93 HIS A CA 1
ATOM 737 C C . HIS A 1 93 ? -5.140 3.182 16.538 1.00 82.38 93 HIS A C 1
ATOM 739 O O . HIS A 1 93 ? -5.021 3.607 17.689 1.00 82.38 93 HIS A O 1
ATOM 745 N N . LEU A 1 94 ? -6.287 2.661 16.094 1.00 80.88 94 LEU A N 1
ATOM 746 C CA . LEU A 1 94 ? -7.438 2.452 16.970 1.00 80.88 94 LEU A CA 1
ATOM 747 C C . LEU A 1 94 ? -7.140 1.383 18.024 1.00 80.88 94 LEU A C 1
ATOM 749 O O . LEU A 1 94 ? -7.385 1.623 19.206 1.00 80.88 94 LEU A O 1
ATOM 753 N N . VAL A 1 95 ? -6.562 0.250 17.615 1.00 77.50 95 VAL A N 1
ATOM 754 C CA . VAL A 1 95 ? -6.150 -0.820 18.534 1.00 77.50 95 VAL A CA 1
ATOM 755 C C . VAL A 1 95 ? -5.122 -0.304 19.541 1.00 77.50 95 VAL A C 1
ATOM 757 O O . VAL A 1 95 ? -5.331 -0.454 20.742 1.00 77.50 95 VAL A O 1
ATOM 760 N N . ASP A 1 96 ? -4.082 0.397 19.091 1.00 81.75 96 ASP A N 1
ATOM 761 C CA . ASP A 1 96 ? -3.025 0.926 19.958 1.00 81.75 96 ASP A CA 1
ATOM 762 C C . ASP A 1 96 ? -3.564 1.937 20.978 1.00 81.75 96 ASP A C 1
ATOM 764 O O . ASP A 1 96 ? -3.194 1.906 22.155 1.00 81.75 96 ASP A O 1
ATOM 768 N N . LYS A 1 97 ? -4.487 2.819 20.566 1.00 82.00 97 LYS A N 1
ATOM 769 C CA . LYS A 1 97 ? -5.156 3.752 21.488 1.00 82.00 97 LYS A CA 1
ATOM 770 C C . LYS A 1 97 ? -5.982 3.015 22.536 1.00 82.00 97 LYS A C 1
ATOM 772 O O . LYS A 1 97 ? -5.937 3.379 23.712 1.00 82.00 97 LYS A O 1
ATOM 777 N N . LEU A 1 98 ? -6.710 1.974 22.140 1.00 78.75 98 LEU A N 1
ATOM 778 C CA . LEU A 1 98 ? -7.483 1.151 23.069 1.00 78.75 98 LEU A CA 1
ATOM 779 C C . LEU A 1 98 ? -6.562 0.360 24.015 1.00 78.75 98 LEU A C 1
ATOM 781 O O . LEU A 1 98 ? -6.853 0.239 25.208 1.00 78.75 98 LEU A O 1
ATOM 785 N N . GLU A 1 99 ? -5.416 -0.129 23.547 1.00 78.69 99 GLU A N 1
ATOM 786 C CA . GLU A 1 99 ? -4.405 -0.750 24.407 1.00 78.69 99 GLU A CA 1
ATOM 787 C C . GLU A 1 99 ? -3.759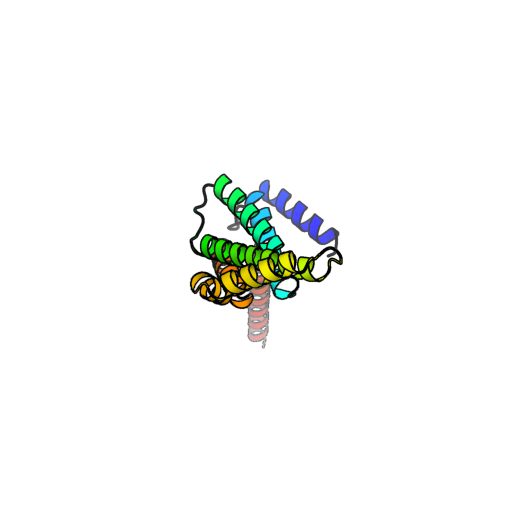 0.242 25.378 1.00 78.69 99 GLU A C 1
ATOM 789 O O . GLU A 1 99 ? -3.545 -0.095 26.544 1.00 78.69 99 GLU A O 1
ATOM 794 N N . PHE A 1 100 ? -3.483 1.472 24.942 1.00 77.69 100 PHE A N 1
ATOM 795 C CA . PHE A 1 100 ? -2.941 2.527 25.799 1.00 77.69 100 PHE A CA 1
ATOM 796 C C . PHE A 1 100 ? -3.882 2.842 26.966 1.00 77.69 100 PHE A C 1
ATOM 798 O O . PHE A 1 100 ? -3.435 2.953 28.109 1.00 77.69 100 PHE A O 1
ATOM 805 N N . LEU A 1 101 ? -5.193 2.872 26.705 1.00 75.31 101 LEU A N 1
ATOM 806 C CA . LEU A 1 101 ? -6.205 3.003 27.752 1.00 75.31 101 LEU A CA 1
ATOM 807 C C . LEU A 1 101 ? -6.163 1.853 28.775 1.00 75.31 101 LEU A C 1
ATOM 809 O O . LEU A 1 101 ? -6.642 2.046 29.878 1.00 75.31 101 LEU A O 1
ATOM 813 N N . LYS A 1 102 ? -5.565 0.683 28.493 1.00 69.06 102 LYS A N 1
ATOM 814 C CA . LYS A 1 102 ? -5.385 -0.386 29.505 1.00 69.06 102 LYS A CA 1
ATOM 815 C C . LYS A 1 102 ? -4.220 -0.127 30.466 1.00 69.06 102 LYS A C 1
ATOM 817 O O . LYS A 1 102 ? -4.173 -0.732 31.531 1.00 69.06 102 LYS A O 1
ATOM 822 N N . LYS A 1 103 ? -3.252 0.712 30.082 1.00 73.81 103 LYS A N 1
ATOM 823 C CA . LYS A 1 103 ? -1.987 0.909 30.818 1.00 73.81 103 LYS A CA 1
ATOM 824 C C . LYS A 1 103 ? -2.012 2.106 31.771 1.00 73.81 103 LYS A C 1
ATOM 826 O O . LYS A 1 103 ? -1.049 2.310 32.502 1.00 73.81 103 LYS A O 1
ATOM 831 N N . SER A 1 104 ? -3.074 2.907 31.747 1.00 74.75 104 SER A N 1
ATOM 832 C CA . SER A 1 104 ? -3.199 4.095 32.590 1.00 74.75 104 SER A CA 1
ATOM 833 C C . SER A 1 104 ? -3.821 3.751 33.944 1.00 74.75 104 SER A C 1
ATOM 835 O O . SER A 1 104 ? -4.891 3.154 34.008 1.00 74.75 104 SER A O 1
ATOM 837 N N . GLU A 1 105 ? -3.191 4.192 35.032 1.00 72.56 105 GLU A N 1
ATOM 838 C CA . GLU A 1 105 ? -3.740 4.080 36.395 1.00 72.56 105 GLU A CA 1
ATOM 839 C C . GLU A 1 105 ? -4.941 5.016 36.633 1.00 72.56 105 GLU A C 1
ATOM 841 O O . GLU A 1 105 ? -5.626 4.905 37.645 1.00 72.56 105 GLU A O 1
ATOM 846 N N . LEU A 1 106 ? -5.220 5.929 35.693 1.00 74.06 106 LEU A N 1
ATOM 847 C CA . LEU A 1 106 ? -6.338 6.879 35.755 1.00 74.06 106 LEU A CA 1
ATOM 848 C C . LEU A 1 106 ? -7.657 6.302 35.215 1.00 74.06 106 LEU A C 1
ATOM 850 O O . LEU A 1 106 ? -8.645 7.025 35.103 1.00 74.06 106 LEU A O 1
ATOM 854 N N . VAL A 1 107 ? -7.669 5.033 34.808 1.00 72.19 107 VAL A N 1
ATOM 855 C CA . VAL A 1 107 ? -8.832 4.402 34.175 1.00 72.19 107 VAL A CA 1
ATOM 856 C C . VAL A 1 107 ? -9.826 3.996 35.251 1.00 72.19 107 VAL A C 1
ATOM 858 O O . VAL A 1 107 ? -9.616 3.013 35.962 1.00 72.19 107 VAL A O 1
ATOM 861 N N . THR A 1 108 ? -10.911 4.763 35.361 1.00 81.31 108 THR A N 1
ATOM 862 C CA . THR A 1 108 ? -12.046 4.427 36.226 1.00 81.31 108 THR A CA 1
ATOM 863 C C . THR A 1 108 ? -12.843 3.257 35.649 1.00 81.31 108 THR A C 1
ATOM 865 O O . THR A 1 108 ? -12.671 2.883 34.482 1.00 81.31 108 THR A O 1
ATOM 868 N N . ASP A 1 109 ? -13.716 2.666 36.463 1.00 80.94 109 ASP A N 1
ATOM 869 C CA . ASP A 1 109 ? -14.558 1.552 36.026 1.00 80.94 109 ASP A CA 1
ATOM 870 C C . ASP A 1 109 ? -15.512 1.982 34.895 1.00 80.94 109 ASP A C 1
ATOM 872 O O . ASP A 1 109 ? -15.682 1.241 33.930 1.00 80.94 109 ASP A O 1
ATOM 876 N N . GLU A 1 110 ? -16.013 3.223 34.916 1.00 81.69 110 GLU A N 1
ATOM 877 C CA . GLU A 1 110 ? -16.859 3.777 33.850 1.00 81.69 110 GLU A CA 1
ATOM 878 C C . GLU A 1 110 ? -16.103 3.925 32.523 1.00 81.69 110 GLU A C 1
ATOM 880 O O . GLU A 1 110 ? -16.642 3.637 31.455 1.00 81.69 110 GLU A O 1
ATOM 885 N N . LEU A 1 111 ? -14.835 4.357 32.566 1.00 80.06 111 LEU A N 1
ATOM 886 C CA . LEU A 1 111 ? -14.023 4.479 31.354 1.00 80.06 111 LEU A CA 1
ATOM 887 C C . LEU A 1 111 ? -13.685 3.102 30.773 1.00 80.06 111 LEU A C 1
ATOM 889 O O . LEU A 1 111 ? -13.574 2.959 29.556 1.00 80.06 111 LEU A O 1
ATOM 893 N N . ARG A 1 112 ? -13.526 2.089 31.631 1.00 81.00 112 ARG A N 1
ATOM 894 C CA . ARG A 1 112 ? -13.314 0.703 31.205 1.00 81.00 112 ARG A CA 1
ATOM 895 C C . ARG A 1 112 ? -14.550 0.137 30.520 1.00 81.00 112 ARG A C 1
ATOM 897 O O . ARG A 1 112 ? -14.407 -0.421 29.439 1.00 81.00 112 ARG A O 1
ATOM 904 N N . GLU A 1 113 ? -15.728 0.336 31.102 1.00 84.50 113 GLU A N 1
ATOM 905 C CA . GLU A 1 113 ? -17.002 -0.115 30.535 1.00 84.50 113 GLU A CA 1
ATOM 906 C C . GLU A 1 113 ? -17.283 0.568 29.188 1.00 84.50 113 GLU A C 1
ATOM 908 O O . GLU A 1 113 ? -17.513 -0.109 28.188 1.00 84.50 113 GLU A O 1
ATOM 913 N N . PHE A 1 114 ? -17.120 1.895 29.113 1.00 82.69 114 PHE A N 1
ATOM 914 C CA . PHE A 1 114 ? -17.254 2.642 27.857 1.00 82.69 114 PHE A CA 1
ATOM 915 C C . PHE A 1 114 ? -16.278 2.148 26.780 1.00 82.69 114 PHE A C 1
ATOM 917 O O . PHE A 1 114 ? -16.592 2.091 25.592 1.00 82.69 114 PHE A O 1
ATOM 924 N N . LYS A 1 115 ? -15.070 1.763 27.186 1.00 80.75 115 LYS A N 1
ATOM 925 C CA . LYS A 1 115 ? -14.057 1.236 26.280 1.00 80.75 115 LYS A CA 1
ATOM 926 C C . LYS A 1 115 ? -14.382 -0.187 25.803 1.00 80.75 115 LYS A C 1
ATOM 928 O O . LYS A 1 115 ? -14.192 -0.475 24.624 1.00 80.75 115 LYS A O 1
ATOM 933 N N . GLU A 1 116 ? -14.853 -1.065 26.684 1.00 82.06 116 GLU A N 1
ATOM 934 C CA . GLU A 1 116 ? -15.336 -2.404 26.316 1.00 82.06 116 GLU A CA 1
ATOM 935 C C . GLU A 1 116 ? -16.526 -2.308 25.353 1.00 82.06 116 GLU A C 1
ATOM 937 O O . GLU A 1 116 ? -16.583 -3.050 24.375 1.00 82.06 116 GLU A O 1
ATOM 942 N N . GLU A 1 117 ? -17.408 -1.326 25.552 1.00 82.31 117 GLU A N 1
ATOM 943 C CA . GLU A 1 117 ? -18.496 -1.006 24.626 1.00 82.31 117 GLU A CA 1
ATOM 944 C C . GLU A 1 117 ? -17.966 -0.519 23.264 1.00 82.31 117 GLU A C 1
ATOM 946 O O . GLU A 1 117 ? -18.438 -0.975 22.223 1.00 82.31 117 GLU A O 1
ATOM 951 N N . MET A 1 118 ? -16.935 0.336 23.238 1.00 79.06 118 MET A N 1
ATOM 952 C CA . MET A 1 118 ? -16.273 0.749 21.990 1.00 79.06 118 MET A CA 1
ATOM 953 C C . MET A 1 118 ? -15.587 -0.423 21.268 1.00 79.06 118 MET A C 1
ATOM 955 O O . MET A 1 118 ? -15.701 -0.533 20.047 1.00 79.06 118 MET A O 1
ATOM 959 N N . GLU A 1 119 ? -14.880 -1.297 21.992 1.00 77.19 119 GLU A N 1
ATOM 960 C CA . GLU A 1 119 ? -14.262 -2.512 21.438 1.00 77.19 119 GLU A CA 1
ATOM 961 C C . GLU A 1 119 ? -15.335 -3.462 20.880 1.00 77.19 119 GLU A C 1
ATOM 963 O O . GLU A 1 119 ? -15.192 -3.959 19.762 1.00 77.19 119 GLU A O 1
ATOM 968 N N . ALA A 1 120 ? -16.437 -3.658 21.608 1.00 78.38 120 ALA A N 1
ATOM 969 C CA . ALA A 1 120 ? -17.565 -4.468 21.164 1.00 78.38 120 ALA A CA 1
ATOM 970 C C . ALA A 1 120 ? -18.242 -3.869 19.924 1.00 78.38 120 ALA A C 1
ATOM 972 O O . ALA A 1 120 ? -18.478 -4.592 18.965 1.00 78.38 120 ALA A O 1
ATOM 973 N N . ALA A 1 121 ? -18.478 -2.556 19.879 1.00 76.38 121 ALA A N 1
ATOM 974 C CA . ALA A 1 121 ? -19.059 -1.886 18.714 1.00 76.38 121 ALA A CA 1
ATOM 975 C C . ALA A 1 121 ? -18.146 -1.962 17.474 1.00 76.38 121 ALA A C 1
ATOM 977 O O . ALA A 1 121 ? -18.629 -2.108 16.346 1.00 76.38 121 ALA A O 1
ATOM 978 N N . LEU A 1 122 ? -16.825 -1.897 17.675 1.00 71.88 122 LEU A N 1
ATOM 979 C CA . LEU A 1 122 ? -15.841 -2.113 16.615 1.00 71.88 122 LEU A CA 1
ATOM 980 C C . LEU A 1 122 ? -15.816 -3.572 16.143 1.00 71.88 122 LEU A C 1
ATOM 982 O O . LEU A 1 122 ? -15.658 -3.806 14.955 1.00 71.88 122 LEU A O 1
ATOM 986 N N . LEU A 1 123 ? -15.984 -4.561 17.019 1.00 66.62 123 LEU A N 1
ATOM 987 C CA . LEU A 1 123 ? -15.924 -5.977 16.634 1.00 66.62 123 LEU A CA 1
ATOM 988 C C . LEU A 1 123 ? -17.262 -6.530 16.105 1.00 66.62 123 LEU A C 1
ATOM 990 O O . LEU A 1 123 ? -17.255 -7.398 15.235 1.00 66.62 123 LEU A O 1
ATOM 994 N N . ASP A 1 124 ? -18.394 -6.020 16.592 1.00 66.25 124 ASP A N 1
ATOM 995 C CA . ASP A 1 124 ? -19.751 -6.478 16.254 1.00 66.25 124 ASP A CA 1
ATOM 996 C C . ASP A 1 124 ? -20.290 -5.844 14.961 1.00 66.25 124 ASP A C 1
ATOM 998 O O . ASP A 1 124 ? -21.131 -6.410 14.257 1.00 66.25 124 ASP A O 1
ATOM 1002 N N . SER A 1 125 ? -19.756 -4.684 14.566 1.00 71.50 125 SER A N 1
ATOM 1003 C CA . SER A 1 125 ? -20.072 -4.119 13.261 1.00 71.50 125 SER A CA 1
ATOM 1004 C C . SER A 1 125 ? -19.525 -5.034 12.163 1.00 71.50 125 SER A C 1
ATOM 1006 O O . SER A 1 125 ? -18.324 -5.064 11.896 1.00 71.50 125 SER A O 1
ATOM 1008 N N . ASN A 1 126 ? -20.416 -5.736 11.453 1.00 67.06 126 ASN A N 1
ATOM 1009 C CA . ASN A 1 126 ? -20.095 -6.521 10.249 1.00 67.06 126 ASN A CA 1
ATOM 1010 C C . ASN A 1 126 ? -19.214 -5.719 9.258 1.00 67.06 126 ASN A C 1
ATOM 1012 O O . ASN A 1 126 ? -18.370 -6.273 8.556 1.00 67.06 126 ASN A O 1
ATOM 1016 N N . ALA A 1 127 ? -19.345 -4.388 9.236 1.00 66.88 127 ALA A N 1
ATOM 1017 C CA . ALA A 1 127 ? -18.463 -3.521 8.464 1.00 66.88 127 ALA A CA 1
ATOM 1018 C C . ALA A 1 127 ? -17.001 -3.556 8.951 1.00 66.88 127 ALA A C 1
ATOM 1020 O O . ALA A 1 127 ? -16.105 -3.679 8.121 1.00 66.88 127 ALA A O 1
ATOM 1021 N N . CYS A 1 128 ? -16.745 -3.496 10.260 1.00 65.56 128 CYS A N 1
ATOM 1022 C CA . CYS A 1 128 ? -15.393 -3.588 10.812 1.00 65.56 128 CYS A CA 1
ATOM 1023 C C . CYS A 1 128 ? -14.805 -4.992 10.702 1.00 65.56 128 CYS A C 1
ATOM 1025 O O . CYS A 1 128 ? -13.642 -5.098 10.342 1.00 65.56 128 CYS A O 1
ATOM 1027 N N . GLY A 1 129 ? -15.589 -6.057 10.904 1.00 67.25 129 GLY A N 1
ATOM 1028 C CA . GLY A 1 129 ? -15.114 -7.426 10.662 1.00 67.25 129 GLY A CA 1
ATOM 1029 C C . GLY A 1 129 ? -14.616 -7.609 9.222 1.00 67.25 129 GLY A C 1
ATOM 1030 O O . GLY A 1 129 ? -13.490 -8.048 8.994 1.00 67.25 129 GLY A O 1
ATOM 1031 N N . ARG A 1 130 ? -15.402 -7.140 8.243 1.00 69.12 130 ARG A N 1
ATOM 1032 C CA . ARG A 1 130 ? -15.010 -7.132 6.824 1.00 69.12 130 ARG A CA 1
ATOM 1033 C C . ARG A 1 130 ? -13.806 -6.236 6.530 1.00 69.12 130 ARG A C 1
ATOM 1035 O O . ARG A 1 130 ? -13.035 -6.547 5.624 1.00 69.12 130 ARG A O 1
ATOM 1042 N N . LEU A 1 131 ? -13.663 -5.111 7.234 1.00 69.00 131 LEU A N 1
ATOM 1043 C CA . LEU A 1 131 ? -12.509 -4.220 7.094 1.00 69.00 131 LEU A CA 1
ATOM 1044 C C . LEU A 1 131 ? -11.253 -4.828 7.716 1.00 69.00 131 LEU A C 1
ATOM 1046 O O . LEU A 1 131 ? -10.213 -4.737 7.087 1.00 69.00 131 LEU A O 1
ATOM 1050 N N . LEU A 1 132 ? -11.339 -5.491 8.871 1.00 67.12 132 LEU A N 1
ATOM 1051 C CA . LEU A 1 132 ? -10.220 -6.202 9.496 1.00 67.12 132 LEU A CA 1
ATOM 1052 C C . LEU A 1 132 ? -9.738 -7.360 8.618 1.00 67.12 132 LEU A C 1
ATOM 1054 O O . LEU A 1 132 ? -8.538 -7.544 8.434 1.00 67.12 132 LEU A O 1
ATOM 1058 N N . GLU A 1 133 ? -10.676 -8.116 8.045 1.00 66.56 133 GLU A N 1
ATOM 1059 C CA . GLU A 1 133 ? -10.372 -9.228 7.144 1.00 66.56 133 GLU A CA 1
ATOM 1060 C C . GLU A 1 133 ? -9.722 -8.735 5.837 1.00 66.56 133 GLU A C 1
ATOM 1062 O O . GLU A 1 133 ? -8.787 -9.353 5.326 1.00 66.56 133 GLU A O 1
ATOM 1067 N N . LYS A 1 134 ? -10.150 -7.572 5.325 1.00 64.69 134 LYS A N 1
ATOM 1068 C CA . LYS A 1 134 ? -9.528 -6.920 4.158 1.00 64.69 134 LYS A CA 1
ATOM 1069 C C . LYS A 1 134 ? -8.227 -6.181 4.461 1.00 64.69 134 LYS A C 1
ATOM 1071 O O . LYS A 1 134 ? -7.376 -6.105 3.586 1.00 64.69 134 LYS A O 1
ATOM 1076 N N . ALA A 1 135 ? -8.068 -5.633 5.657 1.00 66.75 135 ALA A N 1
ATOM 1077 C CA . ALA A 1 135 ? -6.897 -4.864 6.075 1.00 66.75 135 ALA A CA 1
ATOM 1078 C C . ALA A 1 135 ? -5.819 -5.752 6.701 1.00 66.75 135 ALA A C 1
ATOM 1080 O O . ALA A 1 135 ? -4.951 -5.271 7.428 1.00 66.75 135 ALA A O 1
ATOM 1081 N N . THR A 1 136 ? -5.862 -7.062 6.440 1.00 79.12 136 THR A N 1
ATOM 1082 C CA . THR A 1 136 ? -4.768 -7.934 6.852 1.00 79.12 136 THR A CA 1
ATOM 1083 C C . THR A 1 136 ? -3.478 -7.441 6.217 1.00 79.12 136 THR A C 1
ATOM 1085 O O . THR A 1 136 ? -3.430 -7.108 5.033 1.00 79.12 136 THR A O 1
ATOM 1088 N N . ARG A 1 137 ? -2.393 -7.459 6.996 1.00 78.81 137 ARG A N 1
ATOM 1089 C CA . ARG A 1 137 ? -1.060 -7.076 6.516 1.00 78.81 137 ARG A CA 1
ATOM 1090 C C . ARG A 1 137 ? -0.707 -7.761 5.192 1.00 78.81 137 ARG A C 1
ATOM 1092 O O . ARG A 1 137 ? -0.109 -7.139 4.327 1.00 78.81 137 ARG A O 1
ATOM 1099 N N . ASN A 1 138 ? -1.102 -9.021 5.016 1.00 82.44 138 ASN A N 1
ATOM 1100 C CA . ASN A 1 138 ? -0.832 -9.778 3.795 1.00 82.44 138 ASN A CA 1
ATOM 1101 C C . ASN A 1 138 ? -1.607 -9.247 2.585 1.00 82.44 138 ASN A C 1
ATOM 1103 O O . ASN A 1 138 ? -1.027 -9.136 1.509 1.00 82.44 138 ASN A O 1
ATOM 1107 N N . GLU A 1 139 ? -2.886 -8.909 2.752 1.00 83.44 139 GLU A N 1
ATOM 1108 C CA . GLU A 1 139 ? -3.700 -8.344 1.674 1.00 83.44 139 GLU A CA 1
ATOM 1109 C C . GLU A 1 139 ? -3.232 -6.931 1.308 1.00 83.44 139 GLU A C 1
ATOM 1111 O O . GLU A 1 139 ? -3.067 -6.622 0.127 1.00 83.44 139 GLU A O 1
ATOM 1116 N N . THR A 1 140 ? -2.903 -6.112 2.309 1.00 84.19 140 THR A N 1
ATOM 1117 C CA . THR A 1 140 ? -2.296 -4.791 2.107 1.00 84.19 140 THR A CA 1
ATOM 1118 C C . THR A 1 140 ? -0.991 -4.898 1.320 1.00 84.19 140 THR A C 1
ATOM 1120 O O . THR A 1 140 ? -0.832 -4.243 0.291 1.00 84.19 140 THR A O 1
ATOM 1123 N N . LEU A 1 141 ? -0.073 -5.775 1.742 1.00 85.44 141 LEU A N 1
ATOM 1124 C CA . LEU A 1 141 ? 1.195 -5.990 1.040 1.00 85.44 141 LEU A CA 1
ATOM 1125 C C . LEU A 1 141 ? 0.990 -6.540 -0.372 1.00 85.44 141 LEU A C 1
ATOM 1127 O O . LEU A 1 141 ? 1.723 -6.158 -1.280 1.00 85.44 141 LEU A O 1
ATOM 1131 N N . ARG A 1 142 ? -0.005 -7.407 -0.581 1.00 88.81 142 ARG A N 1
ATOM 1132 C CA . ARG A 1 142 ? -0.340 -7.924 -1.911 1.00 88.81 142 ARG A CA 1
ATOM 1133 C C . ARG A 1 142 ? -0.744 -6.792 -2.854 1.00 88.81 142 ARG A C 1
ATOM 1135 O O . ARG A 1 142 ? -0.194 -6.710 -3.945 1.00 88.81 142 ARG A O 1
ATOM 1142 N N . LEU A 1 143 ? -1.648 -5.912 -2.423 1.00 88.19 143 LEU A N 1
ATOM 1143 C CA . LEU A 1 143 ? -2.117 -4.783 -3.234 1.00 88.19 143 LEU A CA 1
ATOM 1144 C C . LEU A 1 143 ? -1.001 -3.775 -3.525 1.00 88.19 143 LEU A C 1
ATOM 1146 O O . LEU A 1 143 ? -0.883 -3.308 -4.655 1.00 88.19 143 LEU A O 1
ATOM 1150 N N . VAL A 1 144 ? -0.138 -3.499 -2.543 1.00 87.62 144 VAL A N 1
ATOM 1151 C CA . VAL A 1 144 ? 1.058 -2.668 -2.753 1.00 87.62 144 VAL A CA 1
ATOM 1152 C C . VAL A 1 144 ? 1.993 -3.321 -3.771 1.00 87.62 144 VAL A C 1
ATOM 1154 O O . VAL A 1 144 ? 2.437 -2.658 -4.700 1.00 87.62 144 VAL A O 1
ATOM 1157 N N . MET A 1 145 ? 2.252 -4.626 -3.662 1.00 86.25 145 MET A N 1
ATOM 1158 C CA . MET A 1 145 ? 3.095 -5.345 -4.621 1.00 86.25 145 MET A CA 1
ATOM 1159 C C . MET A 1 145 ? 2.496 -5.399 -6.029 1.00 86.25 145 MET A C 1
ATOM 1161 O O . MET A 1 145 ? 3.251 -5.408 -7.000 1.00 86.25 145 MET A O 1
ATOM 1165 N N . ASP A 1 146 ? 1.173 -5.459 -6.155 1.00 88.19 146 ASP A N 1
ATOM 1166 C CA . ASP A 1 146 ? 0.494 -5.414 -7.450 1.00 88.19 146 ASP A CA 1
ATOM 1167 C C . ASP A 1 146 ? 0.662 -4.032 -8.102 1.00 88.19 146 ASP A C 1
ATOM 1169 O O . ASP A 1 146 ? 1.020 -3.964 -9.277 1.00 88.19 146 ASP A O 1
ATOM 1173 N N . TYR A 1 147 ? 0.533 -2.948 -7.326 1.00 88.06 147 TYR A N 1
ATOM 1174 C CA . TYR A 1 147 ? 0.852 -1.595 -7.793 1.00 88.06 147 TYR A CA 1
ATOM 1175 C C . TYR A 1 147 ? 2.331 -1.443 -8.180 1.00 88.06 147 TYR A C 1
ATOM 1177 O O . TYR A 1 147 ? 2.632 -0.980 -9.276 1.00 88.06 147 TYR A O 1
ATOM 1185 N N . LEU A 1 148 ? 3.262 -1.883 -7.324 1.00 83.50 148 LEU A N 1
ATOM 1186 C CA . LEU A 1 148 ? 4.699 -1.785 -7.602 1.00 83.50 148 LEU A CA 1
ATOM 1187 C C . LEU A 1 148 ? 5.076 -2.493 -8.906 1.00 83.50 148 LEU A C 1
ATOM 1189 O O . LEU A 1 148 ? 5.900 -1.985 -9.658 1.00 83.50 148 LEU A O 1
ATOM 1193 N N . LYS A 1 149 ? 4.487 -3.662 -9.182 1.00 82.56 149 LYS A N 1
ATOM 1194 C CA . LYS A 1 149 ? 4.715 -4.370 -10.448 1.00 82.56 149 LYS A CA 1
ATOM 1195 C C . LYS A 1 149 ? 4.194 -3.574 -11.636 1.00 82.56 149 LYS A C 1
ATOM 1197 O O . LYS A 1 149 ? 4.933 -3.433 -12.599 1.00 82.56 149 LYS A O 1
ATOM 1202 N N . GLU A 1 150 ? 2.970 -3.051 -11.560 1.00 81.81 150 GLU A N 1
ATOM 1203 C CA . GLU A 1 150 ? 2.391 -2.245 -12.641 1.00 81.81 150 GLU A CA 1
ATOM 1204 C C . GLU A 1 150 ? 3.244 -1.001 -12.927 1.00 81.81 150 GLU A C 1
ATOM 1206 O O . GLU A 1 150 ? 3.629 -0.782 -14.074 1.00 81.81 150 GLU A O 1
ATOM 1211 N N . ALA A 1 151 ? 3.636 -0.262 -11.886 1.00 79.75 151 ALA A N 1
ATOM 1212 C CA . ALA A 1 151 ? 4.479 0.925 -12.015 1.00 79.75 151 ALA A CA 1
ATOM 1213 C C . ALA A 1 151 ? 5.871 0.594 -12.590 1.00 79.75 151 ALA A C 1
ATOM 1215 O O . ALA A 1 151 ? 6.369 1.277 -13.483 1.00 79.75 151 ALA A O 1
ATOM 1216 N N . LEU A 1 152 ? 6.507 -0.489 -12.126 1.00 73.06 152 LEU A N 1
ATOM 1217 C CA . LEU A 1 152 ? 7.818 -0.912 -12.633 1.00 73.06 152 LEU A CA 1
ATOM 1218 C C . LEU A 1 152 ? 7.755 -1.444 -14.073 1.00 73.06 152 LEU A C 1
ATOM 1220 O O . LEU A 1 152 ? 8.695 -1.226 -14.842 1.00 73.06 152 LEU A O 1
ATOM 1224 N N . ASP A 1 153 ? 6.677 -2.133 -14.446 1.00 74.81 153 ASP A N 1
ATOM 1225 C CA . ASP A 1 153 ? 6.462 -2.608 -15.814 1.00 74.81 153 ASP A CA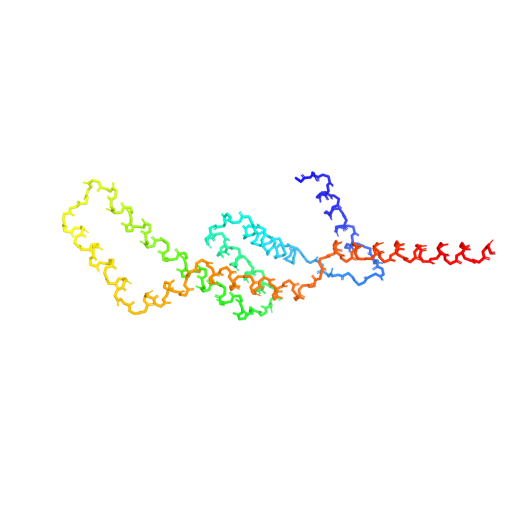 1
ATOM 1226 C C . ASP A 1 153 ? 6.231 -1.432 -16.777 1.00 74.81 153 ASP A C 1
ATOM 1228 O O . ASP A 1 153 ? 6.748 -1.457 -17.899 1.00 74.81 153 ASP A O 1
ATOM 1232 N N . GLU A 1 154 ? 5.526 -0.385 -16.334 1.00 71.62 154 GLU A N 1
ATOM 1233 C CA . GLU A 1 154 ? 5.335 0.854 -17.096 1.00 71.62 154 GLU A CA 1
ATOM 1234 C C . GLU A 1 154 ? 6.651 1.627 -17.284 1.00 71.62 154 GLU A C 1
ATOM 1236 O O . GLU A 1 154 ? 6.971 2.039 -18.403 1.00 71.62 154 GLU A O 1
ATOM 1241 N N . MET A 1 155 ? 7.472 1.749 -16.233 1.00 68.06 155 MET A N 1
ATOM 1242 C CA . MET A 1 155 ? 8.799 2.380 -16.323 1.00 68.06 155 MET A CA 1
ATOM 1243 C C . MET A 1 155 ? 9.783 1.596 -17.204 1.00 68.06 155 MET A C 1
ATOM 1245 O O . MET A 1 155 ? 10.707 2.171 -17.793 1.00 68.06 155 MET A O 1
ATOM 1249 N N . GLY A 1 156 ? 9.613 0.277 -17.292 1.00 63.44 156 GLY A N 1
ATOM 1250 C CA . GLY A 1 156 ? 10.545 -0.617 -17.963 1.00 63.44 156 GLY A CA 1
ATOM 1251 C C . GLY A 1 156 ? 11.846 -0.847 -17.174 1.00 63.44 156 GLY A C 1
ATOM 1252 O O . GLY A 1 156 ? 12.056 -0.320 -16.080 1.00 63.44 156 GLY A O 1
ATOM 1253 N N . PRO A 1 157 ? 12.765 -1.682 -17.698 1.00 61.81 157 PRO A N 1
ATOM 1254 C CA . PRO A 1 157 ? 13.956 -2.083 -16.961 1.00 61.81 157 PRO A CA 1
ATOM 1255 C C . PRO A 1 157 ? 14.850 -0.870 -16.664 1.00 61.81 157 PRO A C 1
ATOM 1257 O O . PRO A 1 157 ? 15.179 -0.114 -17.587 1.00 61.81 157 PRO A O 1
ATOM 1260 N N . PRO A 1 158 ? 15.328 -0.708 -15.415 1.00 63.06 158 PRO A N 1
ATOM 1261 C CA . PRO A 1 158 ? 16.168 0.419 -15.055 1.00 63.06 158 PRO A CA 1
ATOM 1262 C C . PRO A 1 158 ? 17.431 0.434 -15.914 1.00 63.06 158 PRO A C 1
ATOM 1264 O O . PRO A 1 158 ? 17.958 -0.607 -16.319 1.00 63.06 158 PRO A O 1
ATOM 1267 N N . PHE A 1 159 ? 17.963 1.629 -16.155 1.00 62.41 159 PHE A N 1
ATOM 1268 C CA . PHE A 1 159 ? 19.103 1.836 -17.050 1.00 62.41 159 PHE A CA 1
ATOM 1269 C C . PHE A 1 159 ? 20.290 0.894 -16.773 1.00 62.41 159 PHE A C 1
ATOM 1271 O O . PHE A 1 159 ? 20.879 0.330 -17.697 1.00 62.41 159 PHE A O 1
ATOM 1278 N N . LEU A 1 160 ? 20.611 0.659 -15.496 1.00 61.97 160 LEU A N 1
ATOM 1279 C CA . LEU A 1 160 ? 21.680 -0.262 -15.099 1.00 61.97 160 LEU A CA 1
ATOM 1280 C C . LEU A 1 160 ? 21.393 -1.715 -15.499 1.00 61.97 160 LEU A C 1
ATOM 1282 O O . LEU A 1 160 ? 22.314 -2.439 -15.883 1.00 61.97 160 LEU A O 1
ATOM 1286 N N . GLU A 1 161 ? 20.134 -2.147 -15.464 1.00 64.94 161 GLU A N 1
ATOM 1287 C CA . GLU A 1 161 ? 19.750 -3.469 -15.947 1.00 64.94 161 GLU A CA 1
ATOM 1288 C C . GLU A 1 161 ? 19.874 -3.555 -17.473 1.00 64.94 161 GLU A C 1
ATOM 1290 O O . GLU A 1 161 ? 20.400 -4.546 -17.990 1.00 64.94 161 GLU A O 1
ATOM 1295 N N . LEU A 1 162 ? 19.471 -2.508 -18.200 1.00 63.88 162 LEU A N 1
ATOM 1296 C CA . LEU A 1 162 ? 19.630 -2.432 -19.653 1.00 63.88 162 LEU A CA 1
ATOM 1297 C C . LEU A 1 162 ? 21.115 -2.500 -20.060 1.00 63.88 162 LEU A C 1
ATOM 1299 O O . LEU A 1 162 ? 21.490 -3.275 -20.948 1.00 63.88 162 LEU A O 1
ATOM 1303 N N . LEU A 1 163 ? 21.991 -1.774 -19.355 1.00 62.66 163 LEU A N 1
ATOM 1304 C CA . LEU A 1 163 ? 23.443 -1.863 -19.532 1.00 62.66 163 LEU A CA 1
ATOM 1305 C C . LEU A 1 163 ? 23.979 -3.261 -19.205 1.00 62.66 163 LEU A C 1
ATOM 1307 O O . LEU A 1 163 ? 24.771 -3.818 -19.969 1.00 62.66 163 LEU A O 1
ATOM 1311 N N . ALA A 1 164 ? 23.532 -3.863 -18.101 1.00 68.94 164 ALA A N 1
ATOM 1312 C CA . ALA A 1 164 ? 23.946 -5.206 -17.709 1.00 68.94 164 ALA A CA 1
ATOM 1313 C C . ALA A 1 164 ? 23.498 -6.271 -18.726 1.00 68.94 164 ALA A C 1
ATOM 1315 O O . ALA A 1 164 ? 24.235 -7.226 -18.999 1.00 68.94 164 ALA A O 1
ATOM 1316 N N . ARG A 1 165 ? 22.301 -6.132 -19.311 1.00 71.00 165 ARG A N 1
ATOM 1317 C CA . ARG A 1 165 ? 21.824 -6.965 -20.431 1.00 71.00 165 ARG A CA 1
ATOM 1318 C C . ARG A 1 165 ? 22.728 -6.782 -21.653 1.00 71.00 165 ARG A C 1
ATOM 1320 O O . ARG A 1 165 ? 23.251 -7.773 -22.168 1.00 71.00 165 ARG A O 1
ATOM 1327 N N . THR A 1 166 ? 23.015 -5.537 -22.025 1.00 70.81 166 THR A N 1
ATOM 1328 C CA . THR A 1 166 ? 23.865 -5.198 -23.178 1.00 70.81 166 THR A CA 1
ATOM 1329 C C . THR A 1 166 ? 25.289 -5.748 -23.030 1.00 70.81 166 THR A C 1
ATOM 1331 O O . THR A 1 166 ? 25.830 -6.360 -23.955 1.00 70.81 166 THR A O 1
ATOM 1334 N N . GLU A 1 167 ? 25.911 -5.620 -21.854 1.00 73.50 167 GLU A N 1
ATOM 1335 C CA . GLU A 1 167 ? 27.261 -6.148 -21.618 1.00 73.50 167 GLU A CA 1
ATOM 1336 C C . GLU A 1 167 ? 27.282 -7.684 -21.620 1.00 73.50 167 GLU A C 1
ATOM 1338 O O . GLU A 1 167 ? 28.211 -8.289 -22.173 1.00 73.50 167 GLU A O 1
ATOM 1343 N N . ARG A 1 168 ? 26.246 -8.344 -21.076 1.00 74.62 168 ARG A N 1
ATOM 1344 C CA . ARG A 1 168 ? 26.091 -9.806 -21.177 1.00 74.62 168 ARG A CA 1
ATOM 1345 C C . ARG A 1 168 ? 25.997 -10.254 -22.633 1.00 74.62 168 ARG A C 1
ATOM 1347 O O . ARG A 1 168 ? 26.681 -11.206 -23.021 1.00 74.62 168 ARG A O 1
ATOM 1354 N N . GLU A 1 169 ? 25.216 -9.565 -23.458 1.00 81.06 169 GLU A N 1
ATOM 1355 C CA . GLU A 1 169 ? 25.098 -9.856 -24.890 1.00 81.06 169 GLU A CA 1
ATOM 1356 C C . GLU A 1 169 ? 26.397 -9.606 -25.653 1.00 81.06 169 GLU A C 1
ATOM 1358 O O . GLU A 1 169 ? 26.797 -10.431 -26.484 1.00 81.06 169 GLU A O 1
ATOM 1363 N N . ARG A 1 170 ? 27.114 -8.525 -25.331 1.00 78.50 170 ARG A N 1
ATOM 1364 C CA . ARG A 1 170 ? 28.428 -8.227 -25.908 1.00 78.50 170 ARG A CA 1
ATOM 1365 C C . ARG A 1 170 ? 29.441 -9.317 -25.570 1.00 78.50 170 ARG A C 1
ATOM 1367 O O . ARG A 1 170 ? 30.137 -9.809 -26.463 1.00 78.50 170 ARG A O 1
ATOM 1374 N N . ARG A 1 171 ? 29.503 -9.747 -24.304 1.00 76.50 1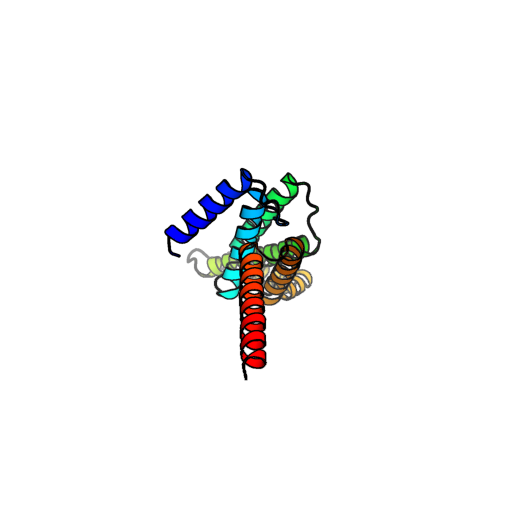71 ARG A N 1
ATOM 1375 C CA . ARG A 1 171 ? 30.357 -10.860 -23.852 1.00 76.50 171 ARG A CA 1
ATOM 1376 C C . ARG A 1 171 ? 29.989 -12.166 -24.548 1.00 76.50 171 ARG A C 1
ATOM 1378 O O . ARG A 1 171 ? 30.874 -12.847 -25.068 1.00 76.50 171 ARG A O 1
ATOM 1385 N N . ARG A 1 172 ? 28.694 -12.479 -24.641 1.00 80.75 172 ARG A N 1
ATOM 1386 C CA . ARG A 1 172 ? 28.177 -13.671 -25.330 1.00 80.75 172 ARG A CA 1
ATOM 1387 C C . ARG A 1 172 ? 28.527 -13.652 -26.822 1.00 80.75 172 ARG A C 1
ATOM 1389 O O . ARG A 1 172 ? 28.967 -14.665 -27.366 1.00 80.75 172 ARG A O 1
ATOM 1396 N N . SER A 1 173 ? 28.415 -12.497 -27.474 1.00 81.56 173 SER A N 1
ATOM 1397 C CA . SER A 1 173 ? 28.781 -12.296 -28.881 1.00 81.56 173 SER A CA 1
ATOM 1398 C C . SER A 1 173 ? 30.284 -12.441 -29.114 1.00 81.56 173 SER A C 1
ATOM 1400 O O . SER A 1 173 ? 30.697 -13.139 -30.045 1.00 81.56 173 SER A O 1
ATOM 1402 N N . LYS A 1 174 ? 31.116 -11.856 -28.241 1.00 83.44 174 LYS A N 1
ATOM 1403 C CA . LYS A 1 174 ? 32.575 -12.046 -28.258 1.00 83.44 174 LYS A CA 1
ATOM 1404 C C . LYS A 1 174 ? 32.950 -13.518 -28.089 1.00 83.44 174 LYS A C 1
ATOM 1406 O O . LYS A 1 174 ? 33.761 -14.023 -28.861 1.00 83.44 174 LYS A O 1
ATOM 1411 N N . TRP A 1 175 ? 32.329 -14.221 -27.144 1.00 81.50 175 TRP A N 1
ATOM 1412 C CA . TRP A 1 175 ? 32.564 -15.649 -26.926 1.00 81.50 175 TRP A CA 1
ATOM 1413 C C . TRP A 1 175 ? 32.174 -16.495 -28.148 1.00 81.50 175 TRP A C 1
ATOM 1415 O O . TRP A 1 175 ? 32.990 -17.277 -28.630 1.00 81.50 175 TRP A O 1
ATOM 1425 N N . LYS A 1 176 ? 30.991 -16.264 -28.741 1.00 86.56 176 LYS A N 1
ATOM 1426 C CA . LYS A 1 176 ? 30.558 -16.933 -29.986 1.00 86.56 176 LYS A CA 1
ATOM 1427 C C . LYS A 1 176 ? 31.513 -16.676 -31.162 1.00 86.56 176 LYS A C 1
ATOM 1429 O O . LYS A 1 176 ? 31.705 -17.557 -31.997 1.00 86.56 176 LYS A O 1
ATOM 1434 N N . ARG A 1 177 ? 32.103 -15.477 -31.268 1.00 82.12 177 ARG A N 1
ATOM 1435 C CA . ARG A 1 177 ? 33.120 -15.159 -32.293 1.00 82.12 177 ARG A CA 1
ATOM 1436 C C . ARG A 1 177 ? 34.432 -15.908 -32.043 1.00 82.12 177 ARG A C 1
ATOM 1438 O O . ARG A 1 177 ? 34.939 -16.531 -32.968 1.00 82.12 177 ARG A O 1
ATOM 1445 N N . ARG A 1 178 ? 34.936 -15.911 -30.802 1.00 80.31 178 ARG A N 1
ATOM 1446 C CA . ARG A 1 178 ? 36.157 -16.648 -30.420 1.00 80.31 178 ARG A CA 1
ATOM 1447 C C . ARG A 1 178 ? 36.002 -18.152 -30.644 1.00 80.31 178 ARG A C 1
ATOM 1449 O O . ARG A 1 178 ? 36.860 -18.758 -31.271 1.00 80.31 178 ARG A O 1
ATOM 1456 N N . LYS A 1 179 ? 34.868 -18.730 -30.233 1.00 82.50 179 LYS A N 1
ATOM 1457 C CA . LYS A 1 179 ? 34.559 -20.151 -30.446 1.00 82.50 179 LYS A CA 1
ATOM 1458 C C . LYS A 1 179 ? 34.531 -20.521 -31.935 1.00 82.50 179 LYS A C 1
ATOM 1460 O O . LYS A 1 179 ? 35.095 -21.536 -32.314 1.00 82.50 179 LYS A O 1
ATOM 1465 N N . ARG A 1 180 ? 33.946 -19.673 -32.792 1.00 81.19 180 ARG A N 1
ATOM 1466 C CA . ARG A 1 180 ? 33.943 -19.883 -34.253 1.00 81.19 180 ARG A CA 1
ATOM 1467 C C . ARG A 1 180 ? 35.328 -19.785 -34.895 1.00 81.19 180 ARG A C 1
ATOM 1469 O O . ARG A 1 180 ? 35.567 -20.495 -35.858 1.00 81.19 180 ARG A O 1
ATOM 1476 N N . MET A 1 181 ? 36.218 -18.927 -34.392 1.00 77.56 181 MET A N 1
ATOM 1477 C CA . MET A 1 181 ? 37.603 -18.870 -34.881 1.00 77.56 181 MET A CA 1
ATOM 1478 C C . MET A 1 181 ? 38.395 -20.121 -34.497 1.00 77.56 181 MET A C 1
ATOM 1480 O O . MET A 1 181 ? 39.102 -20.655 -35.337 1.00 77.56 181 MET A O 1
ATOM 1484 N N . LEU A 1 182 ? 38.221 -20.625 -33.273 1.00 78.25 182 LEU A N 1
ATOM 1485 C CA . LEU A 1 182 ? 38.903 -21.839 -32.811 1.00 78.25 182 LEU A CA 1
ATOM 1486 C C . LEU A 1 182 ? 38.479 -23.092 -33.593 1.00 78.25 182 LEU A C 1
ATOM 1488 O O . LEU A 1 182 ? 39.318 -23.931 -33.876 1.00 78.25 182 LEU A O 1
ATOM 1492 N N . ILE A 1 183 ? 37.208 -23.188 -33.997 1.00 77.31 183 ILE A N 1
ATOM 1493 C CA . ILE A 1 183 ? 36.698 -24.302 -34.822 1.00 77.31 183 ILE A CA 1
ATOM 1494 C C . ILE A 1 183 ? 37.207 -24.236 -36.275 1.00 77.31 183 ILE A C 1
ATOM 1496 O O . ILE A 1 183 ? 37.220 -25.247 -36.956 1.00 77.31 183 ILE A O 1
ATOM 1500 N N . LYS A 1 184 ? 37.608 -23.059 -36.773 1.00 72.19 184 LYS A N 1
ATOM 1501 C CA . LYS A 1 184 ? 38.113 -22.890 -38.150 1.00 72.19 184 LYS A CA 1
ATOM 1502 C C . LYS A 1 184 ? 39.624 -23.116 -38.292 1.00 72.19 184 LYS A C 1
ATOM 1504 O O . LYS A 1 184 ? 40.124 -23.055 -39.409 1.00 72.19 184 LYS A O 1
ATOM 1509 N N . LEU A 1 185 ? 40.339 -23.271 -37.179 1.00 66.69 185 LEU A N 1
ATOM 1510 C CA . LEU A 1 185 ? 41.802 -23.385 -37.126 1.00 66.69 185 LEU A CA 1
ATOM 1511 C C . LEU A 1 185 ? 42.287 -24.803 -36.780 1.00 66.69 185 LEU A C 1
ATOM 1513 O O . LEU A 1 185 ? 43.494 -25.012 -36.707 1.00 66.69 185 LEU A O 1
ATOM 1517 N N . GLY A 1 186 ? 41.368 -25.741 -36.545 1.00 53.38 186 GLY A N 1
ATOM 1518 C CA . GLY A 1 186 ? 41.634 -27.176 -36.415 1.00 53.38 186 GLY A CA 1
ATOM 1519 C C . GLY A 1 186 ? 40.912 -27.933 -37.513 1.00 53.38 186 GLY A C 1
ATOM 1520 O O . GLY A 1 186 ? 41.411 -29.017 -37.870 1.00 53.38 186 GLY A O 1
#

Sequence (186 aa):
MVPAIVLWIIEFLHFSQQHSLKYPYPNFTNSTLEETLALRSIHDEIANGSVSSETILDSLEIIEQLDQKERIKIPDSMKLAYCAVAVDCTMKHLVDKLEFLKKSELVTDELREFKEEMEAALLDSNACGRLLEKATRNETLRLVMDYLKEALDEMGPPFLELLARTERERRRSKWKRRKRMLIKLG